Protein 5XBC (pdb70)

Radius of gyration: 20.13 Å; Cα contacts (8 Å, |Δi|>4): 497; chains: 2; bounding box: 50×69×41 Å

Solvent-accessible surface area: 13716 Å² total; per-residue (Å²): 96,77,69,48,31,7,4,1,35,8,91,60,95,87,1,63,11,108,21,8,109,65,43,81,72,0,84,69,113,4,70,103,0,44,78,44,6,7,30,102,2,16,18,0,32,105,101,57,31,130,34,24,93,51,21,110,82,111,30,60,0,14,0,0,20,18,108,118,157,30,48,1,19,17,41,31,22,36,29,145,34,204,48,24,28,0,1,0,0,12,6,136,12,102,67,96,22,84,30,36,88,1,81,74,48,162,127,34,78,114,84,186,135,177,82,182,160,112,117,74,90,32,69,3,7,36,8,91,63,98,101,1,57,8,42,12,2,108,64,43,80,36,0,84,47,1,3,70,26,1,45,93,43,38,8,116,15,2,14,18,0,33,104,102,56,29,131,40,24,90,50,21,118,74,120,33,60,0,14,0,0,21,19,109,121,169,29,47,1,21,17,40,32,23,35,29,147,34,195,49,24,27,0,1,0,0,3,8,89,12,103,109,95,104,86,96,35,108,1,81,77,48,159,121,36,80,106,88,181,136,178,82,144,120,204

Organism: Porcine epidemic diarrhea virus (NCBI:txid28295)

Secondary structure (DSSP, 8-state):
-TTEEEEEEE-SS-EEEE-BSSHHHHHHHHHHHHHTTSTTEEEEEGGGGGGEES--TTSEEEEEE-SSSEEEEEEETT---TTEEEEEEEE---EEEEEEEEEE---TT--SS----/-TTEEEEEEE-SS-EEEE-BSSHHHHHHHHHHHHHTTSTTEEEEEGGGGGGEES--TTSEEEEEE-SSSEEEEEEETT---TTEEEEEEEE---EEEEEEEEEE---TT--SS-----

B-factor: mean 17.35, std 6.91, range [9.14, 46.46]

Foldseek 3Di:
DVLKAKFFAFDAQAWEFEAADDQVVQVVVVVVCVVVRVLQWHFYFPVCVVRYPHFDQQGWFWWWADPPAIEIEIDGNVDDDHRTGGTITRTNHHGDIDMHRYHYDYDPDPDPDDDDD/DVQKAKFFAFDAQAWEFEAADDQVVQVVVVVVCVVVRVLQWHFYFPVCVVRYPHFDQQGWFWWWADPPAIEIEIDGNVDDDHRTGGTITRTDHHGDIDMHRYHYDYDPDPDPDDDDDD

InterPro domains:
  IPR001205 RNA-directed RNA polymerase, C-terminal domain [PF00680] (4582-4895)
  IPR002589 Macro domain [PF01661] (1318-1421)
  IPR002589 Macro domain [PS51154] (1286-1465)
  IPR002589 Macro domain [SM00506] (1298-1423)
  IPR008740 Peptidase C30, coronavirus [PF05409] (3026-3308)
  IPR008740 Peptidase C30, coronavirus [PS51442] (2998-3299)
  IPR009003 Peptidase S1, PA clan [SSF50494] (2998-3297)
  IPR009461 Non-structural protein NSP16, coronavirus-like [PF06460] (6482-6779)
  IPR009466 Non-structural protein 14, coronavirus [PF06471] (5628-6137)
  IPR009469 RNA-dependent RNA polymerase, N-terminal, coronavirus [PF06478] (4113-4461)
  IPR011050 Pectin lyase fold/virulence factor [SSF51126] (2178-2303)
  IPR013016 Peptidase C16, coronavirus [PF08715] (1631-1932)
  IPR013016 Peptidase C16, coronavirus [PS51124] (1057-1296)
  IPR013016 Peptidase C16, coronavirus [PS51124] (1691-1951)
  IPR014822 Non-structural protein NSP9, coronavirus [PF08710] (3858-3965)
  IPR014822 Non-structural protein NSP9, coronavirus [PS51951] (3858-3965)
  IPR014828 Non-structural protein NSP7, coronavirus [PF08716] (3580-3662)
  IPR014828 Non-structural protein NSP7, coronavirus [PS51949] (3580-3662)
  IPR014829 Non-structural protein NSP8, coronavirus [PF08717] (3663-3857)
  IPR014829 Non-structural protein NSP8, coronavirus [PS51950] (3663-3857)

Nearest PDB structures (foldseek):
  5xbc-assembly1_A  TM=1.009E+00  e=1.281E-24  Porcine epidemic diarrhea virus
  3zbd-assembly2_B  TM=8.811E-01  e=1.971E-07  Porcine transmissible gastroenteritis coronavirus strain Purdue
  6lp9-assembly1_B  TM=8.761E-01  e=2.815E-07  Feline infectious peritonitis virus
  6ivc-assembly4_F  TM=8.691E-01  e=4.267E-07  Transmissible gastroenteritis virus
  6ivd-assembly2_B  TM=8.775E-01  e=1.040E-06  Transmissible gastroenteritis virus

Sequence (235 aa):
ASNQVTLAFANDAEISAFGFCTASEAVSYYSEAAASGFMQCRFVSFDLADTVEGLLPEDYVMVVVGTTKLSAYVDTFGSRPRNICGWLLFSNCNYFLEELELTFGRRGGLEHHHHHHASNQVTLAFANDAEISAFGFCTASEAVSYYSEAAASGFMQCRFVSFDLADTVEGLLPEDYVMVVVGTTKLSAYVDTFGSRPRNICGWLLFSNCNYFLEELELTFGRRGGLEHHHHHHH

Structure (mmCIF, N/CA/C/O backbone):
data_5XBC
#
_entry.id   5XBC
#
_cell.length_a   34.709
_cell.length_b   75.053
_cell.length_c   37.363
_cell.angle_alpha   90.00
_cell.angle_beta   89.96
_cell.angle_gamma   90.00
#
_symmetry.space_group_name_H-M   'P 1 21 1'
#
loop_
_entity.id
_entity.type
_entity.pdbx_description
1 polymer 'nsp1 protein'
2 water water
#
loop_
_atom_site.group_PDB
_atom_site.id
_atom_site.type_symbol
_atom_site.label_atom_id
_atom_site.label_alt_id
_atom_site.label_comp_id
_atom_site.label_asym_id
_atom_site.label_entity_id
_atom_site.label_seq_id
_atom_site.pdbx_PDB_ins_code
_atom_site.Cartn_x
_atom_site.Cartn_y
_atom_site.Cartn_z
_atom_site.occupancy
_atom_site.B_iso_or_equiv
_atom_site.auth_seq_id
_atom_site.auth_comp_id
_atom_site.auth_asym_id
_atom_site.auth_atom_id
_atom_site.pdbx_PDB_model_num
ATOM 1 N N . ALA A 1 1 ? 5.487 -8.602 5.175 1.00 27.64 1 ALA A N 1
ATOM 2 C CA . ALA A 1 1 ? 5.346 -7.587 4.140 1.00 27.56 1 ALA A CA 1
ATOM 3 C C . ALA A 1 1 ? 3.888 -7.353 3.784 1.00 23.88 1 ALA A C 1
ATOM 4 O O . ALA A 1 1 ? 3.141 -6.766 4.558 1.00 22.34 1 ALA A O 1
ATOM 6 N N . SER A 1 2 ? 3.491 -7.828 2.607 1.00 25.12 2 SER A N 1
ATOM 7 C CA . SER A 1 2 ? 2.155 -7.568 2.078 1.00 26.87 2 SER A CA 1
ATOM 8 C C . SER A 1 2 ? 1.030 -8.154 2.933 1.00 26.41 2 SER A C 1
ATOM 9 O O . SER A 1 2 ? -0.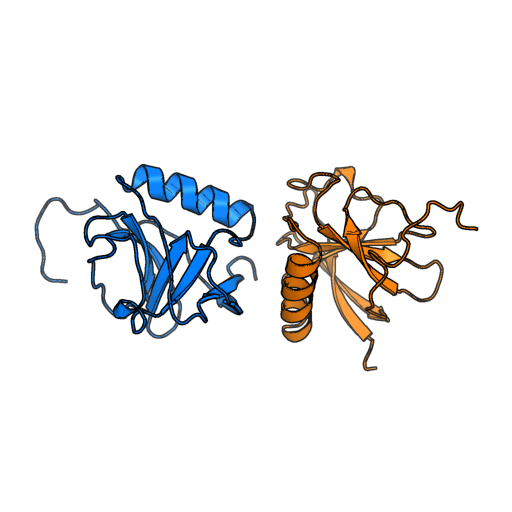076 -7.623 2.952 1.00 27.96 2 SER A O 1
ATOM 12 N N . ASN A 1 3 ? 1.304 -9.247 3.636 1.00 26.20 3 ASN A N 1
ATOM 13 C CA . ASN A 1 3 ? 0.283 -9.845 4.491 1.00 23.55 3 ASN A CA 1
ATOM 14 C C . ASN A 1 3 ? 0.370 -9.349 5.929 1.00 22.13 3 ASN A C 1
ATOM 15 O O . ASN A 1 3 ? -0.350 -9.822 6.808 1.00 20.21 3 ASN A O 1
ATOM 20 N N . GLN A 1 4 ? 1.247 -8.383 6.168 1.00 20.07 4 GLN A N 1
ATOM 21 C CA . GLN A 1 4 ? 1.401 -7.834 7.506 1.00 16.79 4 GLN A CA 1
ATOM 22 C C . GLN A 1 4 ? 0.502 -6.618 7.681 1.00 17.08 4 GLN A C 1
ATOM 23 O O . GLN A 1 4 ? 0.639 -5.621 6.969 1.00 19.46 4 GLN A O 1
ATOM 29 N N . VAL A 1 5 ? -0.407 -6.702 8.644 1.00 14.68 5 VAL A N 1
ATOM 30 C CA . VAL A 1 5 ? -1.389 -5.659 8.879 1.00 15.24 5 VAL A CA 1
ATOM 31 C C . VAL A 1 5 ? -1.270 -5.110 10.298 1.00 14.64 5 VAL A C 1
ATOM 32 O O . VAL A 1 5 ? -1.126 -5.874 11.268 1.00 16.58 5 VAL A O 1
ATOM 36 N N . THR A 1 6 ? -1.341 -3.792 10.429 1.00 12.49 6 THR A N 1
ATOM 37 C CA . THR A 1 6 ? -1.367 -3.181 11.742 1.00 12.88 6 THR A CA 1
ATOM 38 C C . THR A 1 6 ? -2.801 -3.203 12.236 1.00 12.13 6 THR A C 1
ATOM 39 O O . THR A 1 6 ? -3.689 -2.641 11.591 1.00 13.19 6 THR A O 1
ATOM 43 N N . LEU A 1 7 ? -3.012 -3.855 13.373 1.00 11.99 7 LEU A N 1
ATOM 44 C CA . LEU A 1 7 ? -4.354 -4.027 13.932 1.00 11.57 7 LEU A CA 1
ATOM 45 C C . LEU A 1 7 ? -4.511 -3.383 15.289 1.00 11.74 7 LEU A C 1
ATOM 46 O O . LEU A 1 7 ? -3.586 -3.371 16.112 1.00 12.27 7 LEU A O 1
ATOM 51 N N . ALA A 1 8 ? -5.704 -2.850 15.515 1.00 11.04 8 ALA A N 1
ATOM 52 C CA . ALA A 1 8 ? -6.084 -2.315 16.809 1.00 11.38 8 ALA A CA 1
ATOM 53 C C . ALA A 1 8 ? -6.575 -3.463 17.693 1.00 10.37 8 ALA A C 1
ATOM 54 O O . ALA A 1 8 ? -7.705 -3.962 17.528 1.00 11.71 8 ALA A O 1
ATOM 56 N N . PHE A 1 9 ? -5.714 -3.914 18.599 1.00 11.22 9 PHE A N 1
ATOM 57 C CA . PHE A 1 9 ? -6.075 -4.920 19.594 1.00 11.90 9 PHE A CA 1
ATOM 58 C C . PHE A 1 9 ? -6.993 -4.309 20.643 1.00 11.55 9 PHE A C 1
ATOM 59 O O . PHE A 1 9 ? -6.630 -3.321 21.297 1.00 12.92 9 PHE A O 1
ATOM 67 N N . ALA A 1 10 ? -8.172 -4.894 20.827 1.00 11.69 10 ALA A N 1
ATOM 68 C CA . ALA A 1 10 ? -9.124 -4.389 21.809 1.00 13.03 10 ALA A CA 1
ATOM 69 C C . ALA A 1 10 ? -8.530 -4.415 23.199 1.00 14.77 10 ALA A C 1
ATOM 70 O O . ALA A 1 10 ? -7.998 -5.431 23.642 1.00 17.44 10 ALA A O 1
ATOM 72 N N . ASN A 1 11 ? -8.616 -3.284 23.884 1.00 14.98 11 ASN A N 1
ATOM 73 C CA . ASN A 1 11 ? -8.091 -3.146 25.232 1.00 16.85 11 ASN A CA 1
ATOM 74 C C . ASN A 1 11 ? -9.021 -2.226 26.006 1.00 17.30 11 ASN A C 1
ATOM 75 O O . ASN A 1 11 ? -8.733 -1.047 26.217 1.00 19.61 11 ASN A O 1
ATOM 80 N N . ASP A 1 12 ? -10.158 -2.778 26.402 1.00 17.34 12 ASP A N 1
ATOM 81 C CA . ASP A 1 12 ? -11.254 -1.993 26.944 1.00 21.65 12 ASP A CA 1
ATOM 82 C C . ASP A 1 12 ? -12.117 -2.935 27.768 1.00 22.00 12 ASP A C 1
ATOM 83 O O . ASP A 1 12 ? -12.278 -4.104 27.410 1.00 21.34 12 ASP A O 1
ATOM 88 N N . ALA A 1 13 ? -12.664 -2.432 28.869 1.00 26.62 13 ALA A N 1
ATOM 89 C CA . ALA A 1 13 ? -13.491 -3.252 29.751 1.00 26.33 13 ALA A CA 1
ATOM 90 C C . ALA A 1 13 ? -14.696 -3.800 28.999 1.00 21.87 13 ALA A C 1
ATOM 91 O O . ALA A 1 13 ? -15.092 -4.955 29.178 1.00 23.91 13 ALA A O 1
ATOM 93 N N . GLU A 1 14 ? -15.267 -2.960 28.145 1.00 20.97 14 GLU A N 1
ATOM 94 C CA . GLU A 1 14 ? -16.413 -3.358 27.348 1.00 20.93 14 GLU A CA 1
ATOM 95 C C . GLU A 1 14 ? -16.145 -3.157 25.858 1.00 17.47 14 GLU A C 1
ATOM 96 O O . GLU A 1 14 ? -15.607 -2.133 25.452 1.00 21.12 14 GLU A O 1
ATOM 102 N N . ILE A 1 15 ? -16.495 -4.151 25.051 1.00 15.56 15 ILE A N 1
ATOM 103 C CA . ILE A 1 15 ? -16.294 -4.074 23.610 1.00 15.45 15 ILE A CA 1
ATOM 104 C C . ILE A 1 15 ? -17.631 -4.124 22.877 1.00 15.33 15 ILE A C 1
ATOM 105 O O . ILE A 1 15 ? -18.198 -5.197 22.658 1.00 17.06 15 ILE A O 1
ATOM 110 N N . SER A 1 16 ? -18.145 -2.966 22.497 1.00 13.73 16 SER A N 1
ATOM 111 C CA . SER A 1 16 ? -19.397 -2.913 21.758 1.00 13.92 16 SER A CA 1
ATOM 112 C C . SER A 1 16 ? -19.115 -3.112 20.274 1.00 13.03 16 SER A C 1
ATOM 113 O O . SER A 1 16 ? -18.240 -2.446 19.713 1.00 14.36 16 SER A O 1
ATOM 116 N N . ALA A 1 17 ? -19.854 -4.004 19.630 1.00 12.43 17 ALA A N 1
ATOM 117 C CA . ALA A 1 17 ? -19.588 -4.346 18.244 1.00 11.49 17 ALA A CA 1
ATOM 118 C C . ALA A 1 17 ? -20.878 -4.561 17.478 1.00 12.58 17 ALA A C 1
ATOM 119 O O . ALA A 1 17 ? -21.952 -4.712 18.075 1.00 13.67 17 ALA A O 1
ATOM 121 N N . PHE A 1 18 ? -20.772 -4.585 16.154 1.00 12.20 18 PHE A N 1
ATOM 122 C CA . PHE A 1 18 ? -21.847 -5.096 15.319 1.00 11.61 18 PHE A CA 1
ATOM 123 C C . PHE A 1 18 ? -21.278 -6.075 14.313 1.00 10.81 18 PHE A C 1
ATOM 124 O O . PHE A 1 18 ? -20.102 -6.007 13.960 1.00 11.36 18 PHE A O 1
ATOM 132 N N . GLY A 1 19 ? -22.120 -7.001 13.881 1.00 11.26 19 GLY A N 1
ATOM 133 C CA . GLY A 1 19 ? -21.771 -7.963 12.860 1.00 11.48 19 GLY A CA 1
ATOM 134 C C . GLY A 1 19 ? -22.791 -7.945 11.741 1.00 10.94 19 GLY A C 1
ATOM 135 O O . GLY A 1 19 ? -23.544 -6.973 11.593 1.00 12.86 19 GLY A O 1
ATOM 136 N N . PHE A 1 20 ? -22.849 -9.015 10.959 1.00 11.48 20 PHE A N 1
ATOM 137 C CA . PHE A 1 20 ? -23.559 -8.982 9.691 1.00 11.05 20 PHE A CA 1
ATOM 138 C C . PHE A 1 20 ? -24.552 -10.108 9.551 1.00 12.40 20 PHE A C 1
ATOM 139 O O . PHE A 1 20 ? -24.379 -11.197 10.083 1.00 13.05 20 PHE A O 1
ATOM 147 N N . CYS A 1 21 ? -25.627 -9.807 8.846 1.00 13.86 21 CYS A N 1
ATOM 148 C CA . CYS A 1 21 ? -26.707 -10.750 8.673 1.00 14.93 21 CYS A CA 1
ATOM 149 C C . CYS A 1 21 ? -26.308 -11.894 7.755 1.00 14.37 21 CYS A C 1
ATOM 150 O O . CYS A 1 21 ? -26.736 -13.030 7.959 1.00 14.70 21 CYS A O 1
ATOM 153 N N . THR A 1 22 ? -25.514 -11.597 6.735 1.00 13.09 22 THR A N 1
ATOM 154 C CA . THR A 1 22 ? -25.115 -12.589 5.752 1.00 13.45 22 THR A CA 1
ATOM 155 C C . THR A 1 22 ? -23.602 -12.597 5.605 1.00 13.04 22 THR A C 1
ATOM 156 O O . THR A 1 22 ? -22.928 -11.599 5.875 1.00 12.96 22 THR A O 1
ATOM 160 N N . ALA A 1 23 ? -23.065 -13.718 5.145 1.00 12.96 23 ALA A N 1
ATOM 161 C CA . ALA A 1 23 ? -21.635 -13.820 4.889 1.00 12.27 23 ALA A CA 1
ATOM 162 C C . ALA A 1 23 ? -21.209 -12.836 3.817 1.00 13.00 23 ALA A C 1
ATOM 163 O O . ALA A 1 23 ? -20.172 -12.200 3.939 1.00 11.90 23 ALA A O 1
ATOM 165 N N . SER A 1 24 ? -22.009 -12.699 2.766 1.00 12.15 24 SER A N 1
ATOM 166 C CA . SER A 1 24 ? -21.621 -11.822 1.666 1.00 13.07 24 SER A CA 1
ATOM 167 C C . SER A 1 24 ? -21.532 -10.358 2.096 1.00 11.18 24 SER A C 1
ATOM 168 O O . SER A 1 24 ? -20.647 -9.638 1.654 1.00 12.33 24 SER A O 1
ATOM 171 N N . GLU A 1 25 ? -22.450 -9.922 2.952 1.00 12.29 25 GLU A N 1
ATOM 172 C CA . GLU A 1 25 ? -22.399 -8.562 3.483 1.00 12.78 25 GLU A CA 1
ATOM 173 C C . GLU A 1 25 ? -21.138 -8.370 4.329 1.00 10.56 25 GLU A C 1
ATOM 174 O O . GLU A 1 25 ? -20.444 -7.364 4.200 1.00 11.79 25 GLU A O 1
ATOM 180 N N . ALA A 1 26 ? -20.814 -9.353 5.163 1.00 10.95 26 ALA A N 1
ATOM 181 C CA . ALA A 1 26 ? -19.577 -9.290 5.931 1.00 11.38 26 ALA A CA 1
ATOM 182 C C . ALA A 1 26 ? -18.358 -9.214 5.006 1.00 9.79 26 ALA A C 1
ATOM 183 O O . ALA A 1 26 ? -17.450 -8.413 5.229 1.00 11.07 26 ALA A O 1
ATOM 185 N N . VAL A 1 27 ? -18.336 -10.035 3.957 1.00 10.74 27 VAL A N 1
ATOM 186 C CA . VAL A 1 27 ? -17.200 -10.003 3.037 1.00 11.82 27 VAL A CA 1
ATOM 187 C C . VAL A 1 27 ? -17.020 -8.590 2.464 1.00 10.78 27 VAL A C 1
ATOM 188 O O . VAL A 1 27 ? -15.906 -8.064 2.408 1.00 11.43 27 VAL A O 1
ATOM 192 N N . SER A 1 28 ? -18.121 -7.954 2.076 1.00 10.81 28 SER A N 1
ATOM 193 C CA . SER A 1 28 ? -18.049 -6.586 1.554 1.00 12.06 28 SER A CA 1
ATOM 194 C C . SER A 1 28 ? -17.484 -5.596 2.565 1.00 10.33 28 SER A C 1
ATOM 195 O O . SER A 1 28 ? -16.600 -4.797 2.244 1.00 11.79 28 SER A O 1
ATOM 198 N N . TYR A 1 29 ? -18.017 -5.623 3.778 1.00 10.87 29 TYR A N 1
ATOM 199 C CA . TYR A 1 29 ? -17.602 -4.663 4.788 1.00 9.96 29 TYR A CA 1
ATOM 200 C C . TYR A 1 29 ? -16.166 -4.871 5.251 1.00 10.94 29 TYR A C 1
ATOM 201 O O . TYR A 1 29 ? -15.443 -3.903 5.442 1.00 10.94 29 TYR A O 1
ATOM 210 N N . TYR A 1 30 ? -15.739 -6.114 5.433 1.00 10.66 30 TYR A N 1
ATOM 211 C CA . TYR A 1 30 ? -14.352 -6.335 5.822 1.00 10.91 30 TYR A CA 1
ATOM 212 C C . TYR A 1 30 ? -13.391 -5.999 4.681 1.00 10.59 30 TYR A C 1
ATOM 213 O O . TYR A 1 30 ? -12.263 -5.581 4.930 1.00 11.31 30 TYR A O 1
ATOM 222 N N . SER A 1 31 ? -13.821 -6.190 3.439 1.00 11.65 31 SER A N 1
ATOM 223 C CA . SER A 1 31 ? -12.981 -5.826 2.299 1.00 13.78 31 SER A CA 1
ATOM 224 C C . SER A 1 31 ? -12.722 -4.317 2.276 1.00 12.42 31 SER A C 1
ATOM 225 O O . SER A 1 31 ? -11.592 -3.875 2.082 1.00 12.90 31 SER A O 1
ATOM 228 N N . GLU A 1 32 ? -13.767 -3.521 2.478 1.00 11.56 32 GLU A N 1
ATOM 229 C CA . GLU A 1 32 ? -13.594 -2.075 2.504 1.00 12.04 32 GLU A CA 1
ATOM 230 C C . GLU A 1 32 ? -12.761 -1.663 3.708 1.00 10.64 32 GLU A C 1
ATOM 231 O O . GLU A 1 32 ? -11.892 -0.800 3.599 1.00 12.45 32 GLU A O 1
ATOM 237 N N . ALA A 1 33 ? -12.997 -2.295 4.851 1.00 10.99 33 ALA A N 1
ATOM 238 C CA . ALA A 1 33 ? -12.266 -1.927 6.059 1.00 12.72 33 ALA A CA 1
ATOM 239 C C . ALA A 1 33 ? -10.781 -2.183 5.849 1.00 12.50 33 ALA A C 1
ATOM 240 O O . ALA A 1 33 ? -9.946 -1.360 6.250 1.00 12.60 33 ALA A O 1
ATOM 242 N N . ALA A 1 34 ? -10.452 -3.296 5.195 1.00 12.57 34 ALA A N 1
ATOM 243 C CA . ALA A 1 34 ? -9.055 -3.628 4.894 1.00 12.23 34 ALA A CA 1
ATOM 244 C C . ALA A 1 34 ? -8.423 -2.570 3.998 1.00 14.46 34 ALA A C 1
ATOM 245 O O . ALA A 1 34 ? -7.308 -2.105 4.261 1.00 14.46 34 ALA A O 1
ATOM 247 N N . ALA A 1 35 ? -9.128 -2.190 2.935 1.00 14.49 35 ALA A N 1
ATOM 248 C CA . ALA A 1 35 ? -8.605 -1.195 2.000 1.00 16.36 35 ALA A CA 1
ATOM 249 C C . ALA A 1 35 ? -8.315 0.120 2.704 1.00 15.93 35 ALA A C 1
ATOM 250 O O . ALA A 1 35 ? -7.424 0.871 2.298 1.00 17.99 35 ALA A O 1
ATOM 252 N N . SER A 1 36 ? -9.070 0.403 3.757 1.00 13.38 36 SER A N 1
ATOM 253 C CA . SER A 1 36 ? -8.924 1.638 4.511 1.00 14.18 36 SER A CA 1
ATOM 254 C C . SER A 1 36 ? -8.020 1.505 5.729 1.00 13.37 36 SER A C 1
ATOM 255 O O . SER A 1 36 ? -7.919 2.441 6.518 1.00 17.86 36 SER A O 1
ATOM 258 N N . GLY A 1 37 ? -7.367 0.357 5.888 1.00 12.68 37 GLY A N 1
ATOM 259 C CA . GLY A 1 37 ? -6.373 0.212 6.939 1.00 13.80 37 GLY A CA 1
ATOM 260 C C . GLY A 1 37 ? -6.868 -0.433 8.221 1.00 13.45 37 GLY A C 1
ATOM 261 O O . GLY A 1 37 ? -6.133 -0.484 9.201 1.00 13.12 37 GLY A O 1
ATOM 262 N N . PHE A 1 38 ? -8.113 -0.914 8.205 1.00 11.54 38 PHE A N 1
ATOM 263 C CA . PHE A 1 38 ? -8.728 -1.681 9.306 1.00 11.98 38 PHE A CA 1
ATOM 264 C C . PHE A 1 38 ? -9.010 -0.904 10.607 1.00 10.93 38 PHE A C 1
ATOM 265 O O . PHE A 1 38 ? -9.391 -1.509 11.609 1.00 12.29 38 PHE A O 1
ATOM 273 N N . MET A 1 39 ? -8.877 0.422 10.597 1.00 11.20 39 MET A N 1
ATOM 274 C CA . MET A 1 39 ? -9.204 1.214 11.785 1.00 12.28 39 MET A CA 1
ATOM 275 C C . MET A 1 39 ? -10.660 1.078 12.246 1.00 12.22 39 MET A C 1
ATOM 276 O O . MET A 1 39 ? -10.976 1.410 13.384 1.00 12.64 39 MET A O 1
ATOM 281 N N . GLN A 1 40 ? -11.536 0.610 11.364 1.00 11.05 40 GLN A N 1
ATOM 282 C CA . GLN A 1 40 ? -12.935 0.358 11.720 1.00 11.48 40 GLN A CA 1
ATOM 283 C C . GLN A 1 40 ? -13.110 -0.891 12.589 1.00 10.56 40 GLN A C 1
ATOM 284 O O . GLN A 1 40 ? -14.179 -1.120 13.164 1.00 11.67 40 GLN A O 1
ATOM 290 N N . CYS A 1 41 ? -12.054 -1.696 12.669 1.00 10.77 41 CYS A N 1
ATOM 291 C CA . CYS A 1 41 ? -12.128 -2.997 13.313 1.00 9.83 41 CYS A CA 1
ATOM 292 C C . CYS A 1 41 ? -11.177 -3.106 14.495 1.00 10.41 41 CYS A C 1
ATOM 293 O O . CYS A 1 41 ? -10.220 -2.325 14.631 1.00 10.76 41 CYS A O 1
ATOM 296 N N . ARG A 1 42 ? -11.439 -4.100 15.338 1.00 9.45 42 ARG A N 1
ATOM 297 C CA . ARG A 1 42 ? -10.618 -4.437 16.490 1.00 9.52 42 ARG A CA 1
ATOM 298 C C . ARG A 1 42 ? -10.310 -5.923 16.468 1.00 10.67 42 ARG A C 1
ATOM 299 O O . ARG A 1 42 ? -11.196 -6.732 16.199 1.00 10.38 42 ARG A O 1
ATOM 307 N N . PHE A 1 43 ? -9.069 -6.288 16.765 1.00 10.49 43 PHE A N 1
ATOM 308 C CA . PHE A 1 43 ? -8.776 -7.688 17.035 1.00 10.98 43 PHE A CA 1
ATOM 309 C C . PHE A 1 43 ? -9.161 -7.999 18.465 1.00 9.45 43 PHE A C 1
ATOM 310 O O . PHE A 1 43 ? -8.653 -7.387 19.409 1.00 10.83 43 PHE A O 1
ATOM 318 N N . VAL A 1 44 ? -10.084 -8.936 18.611 1.00 10.41 44 VAL A N 1
ATOM 319 C CA . VAL A 1 44 ? -10.614 -9.314 19.900 1.00 10.45 44 VAL A CA 1
ATOM 320 C C . VAL A 1 44 ? -10.230 -10.768 20.144 1.00 11.26 44 VAL A C 1
ATOM 321 O O . VAL A 1 44 ? -10.730 -11.664 19.455 1.00 11.22 44 VAL A O 1
ATOM 325 N N . SER A 1 45 ? -9.323 -11.014 21.088 1.00 11.93 45 SER A N 1
ATOM 326 C CA . SER A 1 45 ? -8.904 -12.392 21.340 1.00 12.63 45 SER A CA 1
ATOM 327 C C . SER A 1 45 ? -10.072 -13.189 21.931 1.00 11.84 45 SER A C 1
ATOM 328 O O . SER A 1 45 ? -10.989 -12.642 22.557 1.00 12.34 45 SER A O 1
ATOM 331 N N . PHE A 1 46 ? -10.049 -14.501 21.704 1.00 12.24 46 PHE A N 1
ATOM 332 C CA . PHE A 1 46 ? -11.244 -15.302 21.925 1.00 13.02 46 PHE A CA 1
ATOM 333 C C . PHE A 1 46 ? -11.613 -15.378 23.415 1.00 13.46 46 PHE A C 1
ATOM 334 O O . PHE A 1 46 ? -12.778 -15.573 23.756 1.00 14.43 46 PHE A O 1
ATOM 342 N N . ASP A 1 47 ? -10.631 -15.158 24.288 1.00 14.13 47 ASP A N 1
ATOM 343 C CA . ASP A 1 47 ? -10.853 -15.158 25.737 1.00 14.32 47 ASP A CA 1
ATOM 344 C C . ASP A 1 47 ? -11.561 -13.883 26.223 1.00 16.53 47 ASP A C 1
ATOM 345 O O . ASP A 1 47 ? -11.917 -13.775 27.398 1.00 18.47 47 ASP A O 1
ATOM 350 N N . LEU A 1 48 ? -11.786 -12.929 25.318 1.00 14.23 48 LEU A N 1
ATOM 351 C CA . LEU A 1 48 ? -12.494 -11.690 25.655 1.00 14.16 48 LEU A CA 1
ATOM 352 C C . LEU A 1 48 ? -13.957 -11.735 25.211 1.00 15.36 48 LEU A C 1
ATOM 353 O O . LEU A 1 48 ? -14.666 -10.733 25.287 1.00 15.23 48 LEU A O 1
ATOM 358 N N . ALA A 1 49 ? -14.419 -12.892 24.749 1.00 14.57 49 ALA A N 1
ATOM 359 C CA . ALA A 1 49 ? -15.767 -13.008 24.204 1.00 17.01 49 ALA A CA 1
ATOM 360 C C . ALA A 1 49 ? -16.834 -12.504 25.173 1.00 17.76 49 ALA A C 1
ATOM 361 O O . ALA A 1 49 ? -17.815 -11.887 24.758 1.00 16.82 49 ALA A O 1
ATOM 363 N N . ASP A 1 50 ? -16.625 -12.748 26.465 1.00 16.13 50 ASP A N 1
ATOM 364 C CA . ASP A 1 50 ? -17.608 -12.400 27.483 1.00 20.21 50 ASP A CA 1
ATOM 365 C C . ASP A 1 50 ? -17.704 -10.896 27.724 1.00 18.36 50 ASP A C 1
ATOM 366 O O . ASP A 1 50 ? -18.610 -10.436 28.426 1.00 20.38 50 ASP A O 1
ATOM 371 N N . THR A 1 51 ? -16.788 -10.133 27.134 1.00 16.66 51 THR A N 1
ATOM 372 C CA . THR A 1 51 ? -16.817 -8.679 27.250 1.00 17.68 51 THR A CA 1
ATOM 373 C C . THR A 1 51 ? -17.404 -8.011 26.007 1.00 14.39 51 THR A C 1
ATOM 374 O O . THR A 1 51 ? -17.547 -6.789 25.974 1.00 15.70 51 THR A O 1
ATOM 378 N N . VAL A 1 52 ? -17.735 -8.805 24.994 1.00 14.68 52 VAL A N 1
ATOM 379 C CA . VAL A 1 52 ? -18.324 -8.263 23.772 1.00 14.34 52 VAL A CA 1
ATOM 380 C C . VAL A 1 52 ? -19.828 -8.061 23.926 1.00 15.00 52 VAL A C 1
ATOM 381 O O . VAL A 1 52 ? -20.532 -8.952 24.391 1.00 15.78 52 VAL A O 1
ATOM 385 N N . GLU A 1 53 ? -20.308 -6.881 23.540 1.00 13.45 53 GLU A N 1
ATOM 386 C CA . GLU A 1 53 ? -21.728 -6.533 23.564 1.00 15.24 53 GLU A CA 1
ATOM 387 C C . GLU A 1 53 ? -22.226 -6.288 22.151 1.00 13.57 53 GLU A C 1
ATOM 388 O O . GLU A 1 53 ? -21.509 -5.705 21.330 1.00 15.38 53 GLU A O 1
ATOM 394 N N . GLY A 1 54 ? -23.458 -6.714 21.878 1.00 13.46 54 GLY A N 1
ATOM 395 C CA . GLY A 1 54 ? -24.110 -6.400 20.623 1.00 13.42 54 GLY A CA 1
ATOM 396 C C . GLY A 1 54 ? -24.142 -7.508 19.594 1.00 13.90 54 GLY A C 1
ATOM 397 O O . GLY A 1 54 ? -24.818 -7.359 18.571 1.00 14.56 54 GLY A O 1
ATOM 398 N N . LEU A 1 55 ? -23.418 -8.599 19.844 1.00 13.10 55 LEU A N 1
ATOM 399 C CA . LEU A 1 55 ? -23.354 -9.705 18.894 1.00 13.51 55 LEU A CA 1
ATOM 400 C C . LEU A 1 55 ? -24.114 -10.925 19.369 1.00 15.51 55 LEU A C 1
ATOM 401 O O . LEU A 1 55 ? -24.056 -11.281 20.545 1.00 22.71 55 LEU A O 1
ATOM 406 N N . LEU A 1 56 ? -24.785 -11.581 18.435 1.00 12.52 56 LEU A N 1
ATOM 407 C CA . LEU A 1 56 ? -25.397 -12.874 18.698 1.00 13.52 56 LEU A CA 1
ATOM 408 C C . LEU A 1 56 ? -2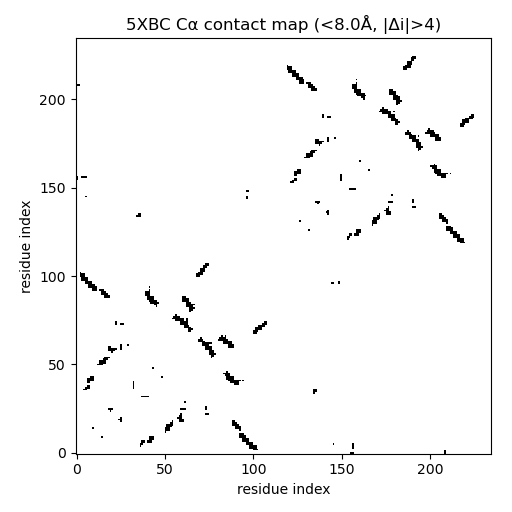4.619 -13.946 17.952 1.00 14.66 56 LEU A C 1
ATOM 409 O O . LEU A 1 56 ? -23.895 -13.636 17.004 1.00 13.25 56 LEU A O 1
ATOM 414 N N . PRO A 1 57 ? -24.753 -15.214 18.376 1.00 13.62 57 PRO A N 1
ATOM 415 C CA . PRO A 1 57 ? -23.924 -16.267 17.772 1.00 13.36 57 PRO A CA 1
ATOM 416 C C . PRO A 1 57 ? -24.073 -16.405 16.259 1.00 13.70 57 PRO A C 1
ATOM 417 O O . PRO A 1 57 ? -23.107 -16.811 15.610 1.00 14.32 57 PRO A O 1
ATOM 421 N N . GLU A 1 58 ? -25.238 -16.074 15.705 1.00 12.99 58 GLU A N 1
ATOM 422 C CA . GLU A 1 58 ? -25.476 -16.257 14.281 1.00 15.29 58 GLU A CA 1
ATOM 423 C C . GLU A 1 58 ? -24.948 -15.108 13.422 1.00 12.74 58 GLU A C 1
ATOM 424 O O . GLU A 1 58 ? -24.977 -15.184 12.192 1.00 14.53 58 GLU A O 1
ATOM 430 N N . ASP A 1 59 ? -24.482 -14.040 14.061 1.00 11.88 59 ASP A N 1
ATOM 431 C CA . ASP A 1 59 ? -23.921 -12.903 13.332 1.00 11.73 59 ASP A CA 1
ATOM 432 C C . ASP A 1 59 ? -22.649 -13.292 12.605 1.00 10.14 59 ASP A C 1
ATOM 433 O O . ASP A 1 59 ? -21.799 -13.977 13.170 1.00 12.05 59 ASP A O 1
ATOM 438 N N . TYR A 1 60 ? -22.499 -12.841 11.370 1.00 11.06 60 TYR A N 1
ATOM 439 C CA . TYR A 1 60 ? -21.251 -13.062 10.649 1.00 10.93 60 TYR A CA 1
ATOM 440 C C . TYR A 1 60 ? -20.205 -12.025 11.017 1.00 10.68 60 TYR A C 1
ATOM 441 O O . TYR A 1 60 ? -20.487 -10.824 11.120 1.00 10.95 60 TYR A O 1
ATOM 450 N N . VAL A 1 61 ? -18.994 -12.523 11.244 1.00 10.38 61 VAL A N 1
ATOM 451 C CA . VAL A 1 61 ? -17.837 -11.724 11.619 1.00 10.74 61 VAL A CA 1
ATOM 452 C C . VAL A 1 61 ? -16.626 -12.304 10.893 1.00 9.42 61 VAL A C 1
ATOM 453 O O . VAL A 1 61 ? -16.770 -13.241 10.112 1.00 11.42 61 VAL A O 1
ATOM 457 N N . MET A 1 62 ? -15.444 -11.758 11.154 1.00 9.71 62 MET A N 1
ATOM 458 C CA . MET A 1 62 ? -14.196 -12.307 10.626 1.00 10.01 62 MET A CA 1
ATOM 459 C C . MET A 1 62 ? -13.517 -13.078 11.744 1.00 9.52 62 MET A C 1
ATOM 460 O O . MET A 1 62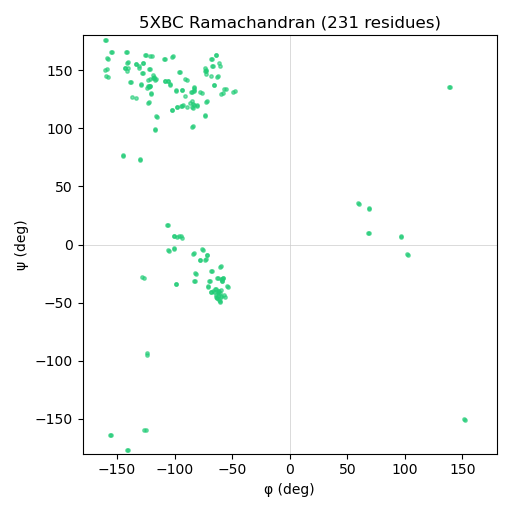 ? -13.138 -12.480 12.756 1.00 11.15 62 MET A O 1
ATOM 465 N N . VAL A 1 63 ? -13.373 -14.394 11.593 1.00 9.66 63 VAL A N 1
ATOM 466 C CA . VAL A 1 63 ? -12.709 -15.183 12.628 1.00 9.79 63 VAL A CA 1
ATOM 467 C C . VAL A 1 63 ? -11.236 -15.351 12.247 1.00 10.29 63 VAL A C 1
ATOM 468 O O . VAL A 1 63 ? -10.878 -15.351 11.068 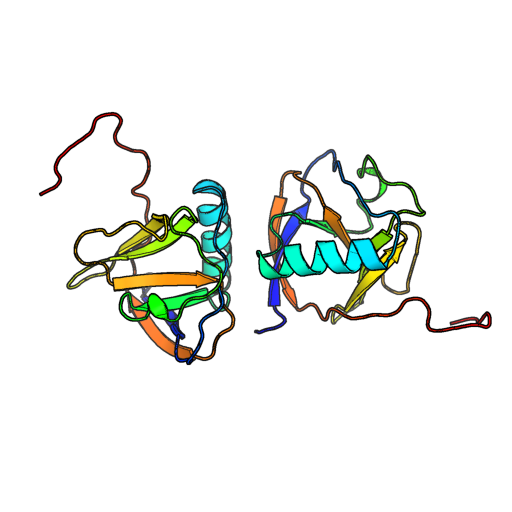1.00 11.95 63 VAL A O 1
ATOM 472 N N . VAL A 1 64 ? -10.384 -15.424 13.263 1.00 10.68 64 VAL A N 1
ATOM 473 C CA . VAL A 1 64 ? -8.939 -15.541 13.092 1.00 10.16 64 VAL A CA 1
ATOM 474 C C . VAL A 1 64 ? -8.509 -16.833 13.766 1.00 10.34 64 VAL A C 1
ATOM 475 O O . VAL A 1 64 ? -8.886 -17.084 14.914 1.00 11.37 64 VAL A O 1
ATOM 479 N N . VAL A 1 65 ? -7.742 -17.659 13.053 1.00 10.48 65 VAL A N 1
ATOM 480 C CA . VAL A 1 65 ? -7.335 -18.977 13.560 1.00 10.36 65 VAL A CA 1
ATOM 481 C C . VAL A 1 65 ? -5.847 -19.225 13.337 1.00 10.52 65 VAL A C 1
ATOM 482 O O . VAL A 1 65 ? -5.238 -18.659 12.435 1.00 11.62 65 VAL A O 1
ATOM 486 N N . GLY A 1 66 ? -5.273 -20.090 14.170 1.00 10.71 66 GLY A N 1
ATOM 487 C CA . GLY A 1 66 ? -3.941 -20.621 13.938 1.00 12.10 66 GLY A CA 1
ATOM 488 C C . GLY A 1 66 ? -3.109 -20.691 15.197 1.00 13.05 66 GLY A C 1
ATOM 489 O O . GLY A 1 66 ? -3.076 -19.762 15.990 1.00 13.26 66 GLY A O 1
ATOM 490 N N . THR A 1 67 ? -2.412 -21.814 15.384 1.00 14.87 67 THR A N 1
ATOM 491 C CA . THR A 1 67 ? -1.482 -21.918 16.506 1.00 17.02 67 THR A CA 1
ATOM 492 C C . THR A 1 67 ? -0.143 -21.270 16.190 1.00 16.78 67 THR A C 1
ATOM 493 O O . THR A 1 67 ? 0.578 -20.877 17.100 1.00 18.99 67 THR A O 1
ATOM 497 N N . THR A 1 68 ? 0.195 -21.179 14.906 1.00 15.80 68 THR A N 1
ATOM 498 C CA . THR A 1 68 ? 1.394 -20.458 14.486 1.00 18.95 68 THR A CA 1
ATOM 499 C C . THR A 1 68 ? 1.007 -19.381 13.475 1.00 17.07 68 THR A C 1
ATOM 500 O O . THR A 1 68 ? 0.605 -18.288 13.865 1.00 17.52 68 THR A O 1
ATOM 504 N N . LYS A 1 69 ? 1.108 -19.689 12.187 1.00 16.19 69 LYS A N 1
ATOM 505 C CA . LYS A 1 69 ? 0.659 -18.757 11.149 1.00 15.50 69 LYS A CA 1
ATOM 506 C C . LYS A 1 69 ? -0.862 -18.597 11.166 1.00 14.69 69 LYS A C 1
ATOM 507 O O . LYS A 1 69 ? -1.599 -19.552 11.419 1.00 14.79 69 LYS A O 1
ATOM 513 N N . LEU A 1 70 ? -1.326 -17.389 10.866 1.00 13.45 70 LEU A N 1
ATOM 514 C CA . LEU A 1 70 ? -2.724 -17.016 11.054 1.00 11.44 70 LEU A CA 1
ATOM 515 C C . LEU A 1 70 ? -3.498 -16.939 9.759 1.00 11.74 70 LEU A C 1
ATOM 516 O O . LEU A 1 70 ? -3.007 -16.432 8.740 1.00 12.17 70 LEU A O 1
ATOM 521 N N . SER A 1 71 ? -4.738 -17.411 9.836 1.00 11.13 71 SER A N 1
ATOM 522 C CA . SER A 1 71 ? -5.712 -17.323 8.756 1.00 10.70 71 SER A CA 1
ATOM 523 C C . SER A 1 71 ? -6.928 -16.582 9.270 1.00 10.45 71 SER A C 1
ATOM 524 O O . SER A 1 71 ? -7.246 -16.673 10.455 1.00 11.87 71 SER A O 1
ATOM 527 N N . ALA A 1 72 ? -7.621 -15.893 8.372 1.00 9.79 72 ALA A N 1
ATOM 528 C CA . ALA A 1 72 ? -8.840 -15.179 8.717 1.00 10.40 72 ALA A CA 1
ATOM 529 C C . ALA A 1 72 ? -9.873 -15.397 7.628 1.00 10.14 72 ALA A C 1
ATOM 530 O O . ALA A 1 72 ? -9.547 -15.385 6.439 1.00 11.51 72 ALA A O 1
ATOM 532 N N . TYR A 1 73 ? -11.126 -15.592 8.035 1.00 10.18 73 TYR A N 1
ATOM 533 C CA . TYR A 1 73 ? -12.215 -15.779 7.085 1.00 10.09 73 TYR A CA 1
ATOM 534 C C . TYR A 1 73 ? -13.538 -15.450 7.753 1.00 9.96 73 TYR A C 1
ATOM 535 O O . TYR A 1 73 ? -13.648 -15.463 8.976 1.00 9.92 73 TYR A O 1
ATOM 544 N N . VAL A 1 74 ? -14.549 -15.181 6.940 1.00 9.69 74 VAL A N 1
ATOM 545 C CA . VAL A 1 74 ? -15.877 -14.854 7.458 1.00 10.70 74 VAL A CA 1
ATOM 546 C C . VAL A 1 74 ? -16.606 -16.119 7.916 1.00 11.42 74 VAL A C 1
ATOM 547 O O . VAL A 1 74 ? -16.633 -17.129 7.214 1.00 11.85 74 VAL A O 1
ATOM 551 N N . ASP A 1 75 ? -17.158 -16.058 9.120 1.00 10.44 75 ASP A N 1
ATOM 552 C CA . ASP A 1 75 ? -17.970 -17.138 9.662 1.00 10.60 75 ASP A CA 1
ATOM 553 C C . ASP A 1 75 ? -18.820 -16.556 10.782 1.00 10.47 75 ASP A C 1
ATOM 554 O O . ASP A 1 75 ? -18.692 -15.376 11.119 1.00 11.34 75 ASP A O 1
ATOM 559 N N . THR A 1 76 ? -19.696 -17.365 11.360 1.00 10.81 76 THR A N 1
ATOM 560 C CA . THR A 1 76 ? -20.519 -16.878 12.465 1.00 11.36 76 THR A CA 1
ATOM 561 C C . THR A 1 76 ? -19.708 -16.715 13.759 1.00 12.14 76 THR A C 1
ATOM 562 O O . THR A 1 76 ? -18.754 -17.453 14.016 1.00 12.06 76 THR A O 1
ATOM 566 N N . PHE A 1 77 ? -20.118 -15.753 14.575 1.00 11.51 77 PHE A N 1
ATOM 567 C CA . PHE A 1 77 ? -19.490 -15.459 15.858 1.00 11.47 77 PHE A CA 1
ATOM 568 C C . PHE A 1 77 ? -19.505 -16.676 16.795 1.00 11.59 77 PHE A C 1
ATOM 569 O O . PHE A 1 77 ? -18.598 -16.862 17.595 1.00 12.63 77 PHE A O 1
ATOM 577 N N . GLY A 1 78 ? -20.532 -17.517 16.679 1.00 12.41 78 GLY A N 1
ATOM 578 C CA . GLY A 1 78 ? -20.658 -18.692 17.522 1.00 15.47 78 GLY A CA 1
ATOM 579 C C . GLY A 1 78 ? -19.776 -19.852 17.106 1.00 13.67 78 GLY A C 1
ATOM 580 O O . GLY A 1 78 ? -19.619 -20.811 17.868 1.00 14.49 78 GLY A O 1
ATOM 581 N N . SER A 1 79 ? -19.212 -19.789 15.903 1.00 13.04 79 SER A N 1
ATOM 582 C CA . SER A 1 79 ? -18.352 -20.866 15.412 1.00 13.27 79 SER A CA 1
ATOM 583 C C . SER A 1 79 ? -17.108 -21.022 16.283 1.00 14.34 79 SER A C 1
ATOM 584 O O . SER A 1 79 ? -16.545 -20.037 16.769 1.00 13.66 79 SER A O 1
ATOM 587 N N . ARG A 1 80 ? -16.662 -22.262 16.465 1.00 12.31 80 ARG A N 1
ATOM 588 C CA . ARG A 1 80 ? -15.491 -22.547 17.276 1.00 14.01 80 ARG A CA 1
ATOM 589 C C . ARG A 1 80 ? -14.521 -23.443 16.511 1.00 14.12 80 ARG A C 1
ATOM 590 O O . ARG A 1 80 ? -14.370 -24.636 16.821 1.00 16.57 80 ARG A O 1
ATOM 598 N N . PRO A 1 81 ? -13.843 -22.871 15.501 1.00 14.41 81 PRO A N 1
ATOM 599 C CA . PRO A 1 81 ? -12.871 -23.644 14.730 1.00 15.25 81 PRO A CA 1
ATOM 600 C C . PRO A 1 81 ? -11.656 -24.020 15.562 1.00 14.26 81 PRO A C 1
ATOM 601 O O . PRO A 1 81 ? -11.373 -23.420 16.605 1.00 14.91 81 PRO A O 1
ATOM 605 N N . ARG A 1 82 ? -10.953 -25.051 15.097 1.00 16.44 82 ARG A N 1
ATOM 606 C CA . ARG A 1 82 ? -9.648 -25.426 15.629 1.00 17.67 82 ARG A CA 1
ATOM 607 C C . ARG A 1 82 ? -8.729 -24.219 15.761 1.00 14.76 82 ARG A C 1
ATOM 608 O O . ARG A 1 82 ? -8.586 -23.434 14.824 1.00 17.17 82 ARG A O 1
ATOM 616 N N . ASN A 1 83 ? -8.094 -24.087 16.922 1.00 13.36 83 ASN A N 1
ATOM 617 C CA . ASN A 1 83 ? -7.068 -23.073 17.149 1.00 13.69 83 ASN A CA 1
ATOM 618 C C . ASN A 1 83 ? -7.566 -21.648 16.948 1.00 13.05 83 ASN A C 1
ATOM 619 O O . ASN A 1 83 ? -6.831 -20.774 16.476 1.00 12.42 83 ASN A O 1
ATOM 624 N N . ILE A 1 84 ? -8.817 -21.413 17.322 1.00 12.41 84 ILE A N 1
ATOM 625 C CA . ILE A 1 84 ? -9.356 -20.068 17.224 1.00 12.24 84 ILE A CA 1
ATOM 626 C C . ILE A 1 84 ? -8.487 -19.096 18.024 1.00 12.01 84 ILE A C 1
ATOM 627 O O . ILE A 1 84 ? -8.043 -19.393 19.137 1.00 12.21 84 ILE A O 1
ATOM 632 N N . CYS A 1 85 ? -8.181 -17.958 17.412 1.00 10.37 85 CYS A N 1
ATOM 633 C CA . CYS A 1 85 ? -7.470 -16.879 18.092 1.00 11.20 85 CYS A CA 1
ATOM 634 C C . CYS A 1 85 ? -8.399 -15.791 18.586 1.00 11.00 85 CYS A C 1
ATOM 635 O O . CYS A 1 85 ? -8.154 -15.165 19.619 1.00 11.97 85 CYS A O 1
ATOM 638 N N . GLY A 1 86 ? -9.459 -15.549 17.827 1.00 11.39 86 GLY A N 1
ATOM 639 C CA . GLY A 1 86 ? -10.370 -14.464 18.135 1.00 12.07 86 GLY A CA 1
ATOM 640 C C . GLY A 1 86 ? -11.011 -13.983 16.864 1.00 9.71 86 GLY A C 1
ATOM 641 O O . GLY A 1 86 ? -11.193 -14.764 15.916 1.00 11.31 86 GLY A O 1
ATOM 642 N N . TRP A 1 87 ? -11.364 -12.699 16.850 1.00 9.83 87 TRP A N 1
ATOM 643 C CA . TRP A 1 87 ? -12.118 -12.124 15.741 1.00 10.27 87 TRP A CA 1
ATOM 644 C C . TRP A 1 87 ? -11.623 -10.740 15.398 1.00 9.64 87 TRP A C 1
ATOM 645 O O . TRP A 1 87 ? -11.065 -10.046 16.246 1.00 11.22 87 TRP A O 1
ATOM 656 N N . LEU A 1 88 ? -11.875 -10.328 14.161 1.00 9.20 88 LEU A N 1
ATOM 657 C CA . LEU A 1 88 ? -11.850 -8.899 13.829 1.00 9.62 88 LEU A CA 1
ATOM 658 C C . LEU A 1 88 ? -13.291 -8.435 13.858 1.00 9.32 88 LEU A C 1
ATOM 659 O O . LEU A 1 88 ? -14.112 -8.953 13.094 1.00 10.90 88 LEU A O 1
ATOM 664 N N . LEU A 1 89 ? -13.595 -7.499 14.758 1.00 9.72 89 LEU A N 1
ATOM 665 C CA . LEU A 1 89 ? -14.953 -7.005 14.975 1.00 9.77 89 LEU A CA 1
ATOM 666 C C . LEU A 1 89 ? -15.038 -5.523 14.668 1.00 10.00 89 LEU A C 1
ATOM 667 O O . LEU A 1 89 ? -14.109 -4.758 14.961 1.00 10.38 89 LEU A O 1
ATOM 672 N N . PHE A 1 90 ? -16.157 -5.099 14.098 1.00 10.03 90 PHE A N 1
ATOM 673 C CA . PHE A 1 90 ? -16.414 -3.672 13.941 1.00 10.42 90 PHE A CA 1
ATOM 674 C C . PHE A 1 90 ? -16.762 -3.069 15.302 1.00 10.42 90 PHE A C 1
ATOM 675 O O . PHE A 1 90 ? -17.814 -3.378 15.881 1.00 11.52 90 PHE A O 1
ATOM 683 N N . SER A 1 91 ? -15.869 -2.231 15.812 1.00 10.93 91 SER A N 1
ATOM 684 C CA . SER A 1 91 ? -15.970 -1.693 17.162 1.00 11.09 91 SER A CA 1
ATOM 685 C C . SER A 1 91 ? -15.113 -0.444 17.261 1.00 11.55 91 SER A C 1
ATOM 686 O O . SER A 1 91 ? -14.096 -0.331 16.559 1.00 11.28 91 SER A O 1
ATOM 689 N N . ASN A 1 92 ? -15.522 0.489 18.125 1.00 12.29 92 ASN A N 1
ATOM 690 C CA . ASN A 1 92 ? -14.741 1.697 18.408 1.00 13.38 92 ASN A CA 1
ATOM 691 C C . ASN A 1 92 ? -14.041 1.678 19.766 1.00 15.43 92 ASN A C 1
ATOM 692 O O . ASN A 1 92 ? -13.629 2.732 20.261 1.00 16.32 92 ASN A O 1
ATOM 697 N N . CYS A 1 93 ? -13.909 0.509 20.380 1.00 13.33 93 CYS A N 1
ATOM 698 C CA . CYS A 1 93 ? -13.337 0.440 21.721 1.00 13.85 93 CYS A CA 1
ATOM 699 C C . CYS A 1 93 ? -11.878 0.891 21.760 1.00 13.58 93 CYS A C 1
ATOM 700 O O . CYS A 1 93 ? -11.213 0.995 20.727 1.00 14.09 93 CYS A O 1
ATOM 703 N N . ASN A 1 94 ? -11.392 1.185 22.962 1.00 14.29 94 ASN A N 1
ATOM 704 C CA . ASN A 1 94 ? -9.983 1.511 23.154 1.00 15.16 94 ASN A CA 1
ATOM 705 C C . ASN A 1 94 ? -9.092 0.356 22.726 1.00 14.54 94 ASN A C 1
ATOM 706 O O . ASN A 1 94 ? -9.506 -0.815 22.749 1.00 14.00 94 ASN A O 1
ATOM 711 N N . TYR A 1 95 ? -7.866 0.683 22.345 1.00 13.64 95 TYR A N 1
ATOM 712 C CA . TYR A 1 95 ? -6.976 -0.299 21.750 1.00 12.79 95 TYR A CA 1
ATOM 713 C C . TYR A 1 95 ? -5.509 0.016 21.943 1.00 13.82 95 TYR A C 1
ATOM 714 O O . TYR A 1 95 ? -5.146 1.137 22.308 1.00 13.85 95 TYR A O 1
ATOM 723 N N . PHE A 1 96 ? -4.671 -0.986 21.691 1.00 12.74 96 PHE A N 1
ATOM 724 C CA . PHE A 1 96 ? -3.263 -0.744 21.399 1.00 13.25 96 PHE A CA 1
ATOM 725 C C . PHE A 1 96 ? -2.961 -1.415 20.058 1.00 14.07 96 PHE A C 1
ATOM 726 O O . PHE A 1 96 ? -3.733 -2.249 19.602 1.00 13.58 96 PHE A O 1
ATOM 734 N N . LEU A 1 97 ? -1.858 -1.045 19.418 1.00 13.09 97 LEU A N 1
ATOM 735 C CA . LEU A 1 97 ? -1.558 -1.532 18.071 1.00 11.71 97 LEU A CA 1
ATOM 736 C C . LEU A 1 97 ? -0.483 -2.607 18.025 1.00 12.15 97 LEU A C 1
ATOM 737 O O . LEU A 1 97 ? 0.550 -2.497 18.689 1.00 14.56 97 LEU A O 1
ATOM 742 N N . GLU A 1 98 ? -0.723 -3.625 17.206 1.00 12.24 98 GLU A N 1
ATOM 743 C CA . GLU A 1 98 ? 0.240 -4.687 16.947 1.00 13.29 98 GLU A CA 1
ATOM 744 C C . GLU A 1 98 ? 0.119 -5.079 15.496 1.00 13.82 98 GLU A C 1
ATOM 745 O O . GLU A 1 98 ? -0.959 -4.985 14.910 1.00 15.81 98 GLU A O 1
ATOM 751 N N . GLU A 1 99 ? 1.208 -5.558 14.922 1.00 14.56 99 GLU A N 1
ATOM 752 C CA . GLU A 1 99 ? 1.179 -6.056 13.560 1.00 15.91 99 GLU A CA 1
ATOM 753 C C . GLU A 1 99 ? 1.060 -7.579 13.538 1.00 16.57 99 GLU A C 1
ATOM 754 O O . GLU A 1 99 ? 1.760 -8.286 14.268 1.00 15.95 99 GLU A O 1
ATOM 760 N N . LEU A 1 100 ? 0.150 -8.081 12.711 1.00 17.39 100 LEU A N 1
ATOM 761 C CA . LEU A 1 100 ? -0.001 -9.520 12.516 1.00 15.43 100 LEU A CA 1
ATOM 762 C C . LEU A 1 100 ? 0.157 -9.847 11.046 1.00 16.52 100 LEU A C 1
ATOM 763 O O . LEU A 1 100 ? -0.309 -9.096 10.181 1.00 17.84 100 LEU A O 1
ATOM 768 N N . GLU A 1 101 ? 0.816 -10.961 10.755 1.00 15.21 101 GLU A N 1
ATOM 769 C CA . GLU A 1 101 ? 0.766 -11.505 9.409 1.00 15.47 101 GLU A CA 1
ATOM 770 C C . GLU A 1 101 ? -0.487 -12.357 9.340 1.00 14.40 101 GLU A C 1
ATOM 771 O O . GLU A 1 101 ? -0.660 -13.269 10.143 1.00 16.82 101 GLU A O 1
ATOM 777 N N . LEU A 1 102 ? -1.354 -12.049 8.388 1.00 14.00 102 LEU A N 1
ATOM 778 C CA . LEU A 1 102 ? -2.669 -12.667 8.298 1.00 16.07 102 LEU A CA 1
ATOM 779 C C . LEU A 1 102 ? -2.991 -13.028 6.860 1.00 15.04 102 LEU A C 1
ATOM 780 O O . LEU A 1 102 ? -2.925 -12.162 5.978 1.00 16.58 102 LEU A O 1
ATOM 785 N N . THR A 1 103 ? -3.356 -14.281 6.614 1.00 12.16 103 THR A N 1
ATOM 786 C CA . THR A 1 103 ? -3.892 -14.667 5.313 1.00 12.32 103 THR A CA 1
ATOM 787 C C . THR A 1 103 ? -5.406 -14.600 5.365 1.00 10.73 103 THR A C 1
ATOM 788 O O . THR A 1 103 ? -6.020 -15.317 6.148 1.00 11.69 103 THR A O 1
ATOM 792 N N . PHE A 1 104 ? -5.999 -13.758 4.527 1.00 11.49 104 PHE A N 1
ATOM 793 C CA . PHE A 1 104 ? -7.451 -13.673 4.419 1.00 9.81 104 PHE A CA 1
ATOM 794 C C . PHE A 1 104 ? -7.944 -14.579 3.306 1.00 10.93 104 PHE A C 1
ATOM 795 O O . PHE A 1 104 ? -7.419 -14.554 2.191 1.00 13.84 104 PHE A O 1
ATOM 803 N N . GLY A 1 105 ? -8.970 -15.363 3.592 1.00 10.65 105 GLY A N 1
ATOM 804 C CA . GLY A 1 105 ? -9.515 -16.229 2.568 1.00 11.36 105 GLY A CA 1
ATOM 805 C C . GLY A 1 105 ? -10.959 -16.573 2.829 1.00 11.50 105 GLY A C 1
ATOM 806 O O . GLY A 1 105 ? -11.626 -15.922 3.635 1.00 12.04 105 GLY A O 1
ATOM 807 N N . ARG A 1 106 ? -11.434 -17.611 2.150 1.00 12.13 106 ARG A N 1
ATOM 808 C CA . ARG A 1 106 ? -12.821 -18.049 2.234 1.00 11.17 106 ARG A CA 1
ATOM 809 C C . ARG A 1 106 ? -12.869 -19.500 2.678 1.00 11.84 106 ARG A C 1
ATOM 810 O O . ARG A 1 106 ? -12.116 -20.323 2.167 1.00 12.47 106 ARG A O 1
ATOM 818 N N . ARG A 1 107 ? -13.761 -19.806 3.612 1.00 13.08 107 ARG A N 1
ATOM 819 C CA . ARG A 1 107 ? -13.947 -21.178 4.081 1.00 14.92 107 ARG A CA 1
ATOM 820 C C . ARG A 1 107 ? -15.396 -21.636 4.043 1.00 15.99 107 ARG A C 1
ATOM 821 O O . ARG A 1 107 ? -15.650 -22.827 3.924 1.00 17.17 107 ARG A O 1
ATOM 829 N N . GLY A 1 108 ? -16.352 -20.717 4.158 1.00 15.39 108 GLY A N 1
ATOM 830 C CA . GLY A 1 108 ? -17.741 -21.123 4.323 1.00 17.98 108 GLY A CA 1
ATOM 831 C C . GLY A 1 108 ? -18.426 -21.680 3.088 1.00 17.07 108 GLY A C 1
ATOM 832 O O . GLY A 1 108 ? -18.070 -21.340 1.965 1.00 18.73 108 GLY A O 1
ATOM 833 N N . GLY A 1 109 ? -19.415 -22.548 3.296 1.00 17.23 109 GLY A N 1
ATOM 834 C CA . GLY A 1 109 ? -20.298 -22.964 2.223 1.00 17.43 109 GLY A CA 1
ATOM 835 C C . GLY A 1 109 ? -19.701 -23.831 1.134 1.00 16.53 109 GLY A C 1
ATOM 836 O O . GLY A 1 109 ? -20.137 -23.788 -0.017 1.00 19.34 109 GLY A O 1
ATOM 837 N N . LEU A 1 110 ? -18.712 -24.641 1.492 1.00 15.66 110 LEU A N 1
ATOM 838 C CA . LEU A 1 110 ? -18.081 -25.542 0.531 1.00 17.53 110 LEU A CA 1
ATOM 839 C C . LEU A 1 110 ? -18.483 -27.004 0.710 1.00 17.16 110 LEU A C 1
ATOM 840 O O . LEU A 1 110 ? -18.073 -27.868 -0.071 1.00 17.61 110 LEU A O 1
ATO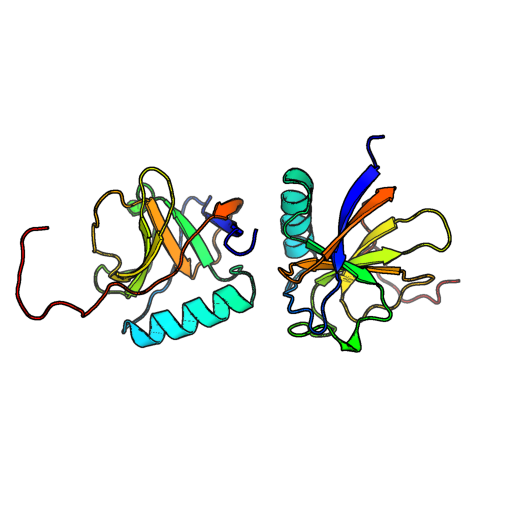M 845 N N . GLU A 1 111 ? -19.257 -27.301 1.745 1.00 14.46 111 GLU A N 1
ATOM 846 C CA . GLU A 1 111 ? -19.628 -28.687 2.030 1.00 14.99 111 GLU A CA 1
ATOM 847 C C . GLU A 1 111 ? -21.140 -28.868 2.067 1.00 13.77 111 GLU A C 1
ATOM 848 O O . GLU A 1 111 ? -21.820 -28.201 2.845 1.00 16.43 111 GLU A O 1
ATOM 854 N N . HIS A 1 112 ? -21.660 -29.751 1.217 1.00 13.16 112 HIS A N 1
ATOM 855 C CA . HIS A 1 112 ? -23.090 -30.094 1.240 1.00 13.36 112 HIS A CA 1
ATOM 856 C C . HIS A 1 112 ? -23.420 -31.131 2.297 1.00 15.11 112 HIS A C 1
ATOM 857 O O . HIS A 1 112 ? -24.544 -31.152 2.820 1.00 17.45 112 HIS A O 1
ATOM 864 N N . HIS A 1 113 ? -22.473 -32.021 2.573 1.00 16.08 113 HIS A N 1
ATOM 865 C CA . HIS A 1 113 ? -22.696 -33.114 3.515 1.00 16.50 113 HIS A CA 1
ATOM 866 C C . HIS A 1 113 ? -22.041 -32.801 4.851 1.00 19.34 113 HIS A C 1
ATOM 867 O O . HIS A 1 113 ? -21.143 -31.962 4.926 1.00 21.82 113 HIS A O 1
ATOM 874 N N . HIS A 1 114 ? -22.460 -33.495 5.902 1.00 21.58 114 HIS A N 1
ATOM 875 C CA . HIS A 1 114 ? -21.840 -33.287 7.205 1.00 24.34 114 HIS A CA 1
ATOM 876 C C . HIS A 1 114 ? -20.645 -34.212 7.406 1.00 21.52 114 HIS A C 1
ATOM 877 O O . HIS A 1 114 ? -20.664 -35.377 7.002 1.00 25.76 114 HIS A O 1
ATOM 884 N N . HIS A 1 115 ? -19.605 -33.681 8.038 1.00 23.80 115 HIS A N 1
ATOM 885 C CA . HIS A 1 115 ? -18.386 -34.444 8.273 1.00 23.94 115 HIS A CA 1
ATOM 886 C C . HIS A 1 115 ? -17.805 -34.161 9.645 1.00 28.74 115 HIS A C 1
ATOM 887 O O . HIS A 1 115 ? -17.986 -33.075 10.198 1.00 29.94 115 HIS A O 1
ATOM 894 N N . HIS A 1 116 ? -17.101 -35.146 10.189 1.00 28.63 116 HIS A N 1
ATOM 895 C CA . HIS A 1 116 ? -16.230 -34.897 11.324 1.00 29.92 116 HIS A CA 1
ATOM 896 C C . HIS A 1 116 ? -14.874 -34.445 10.803 1.00 29.38 116 HIS A C 1
ATOM 897 O O . HIS A 1 116 ? -14.228 -35.163 10.037 1.00 29.50 116 HIS A O 1
ATOM 904 N N . HIS A 1 117 ? -14.448 -33.257 11.217 1.00 28.76 117 HIS A N 1
ATOM 905 C CA . HIS A 1 117 ? -13.162 -32.720 10.791 1.00 29.12 117 HIS A CA 1
ATOM 906 C C . HIS A 1 117 ? -12.071 -33.001 11.820 1.00 30.35 117 HIS A C 1
ATOM 907 O O . HIS A 1 117 ? -11.047 -33.606 11.497 1.00 33.92 117 HIS A O 1
ATOM 914 N N . ALA B 1 1 ? 23.349 5.771 14.330 1.00 20.83 1 ALA B N 1
ATOM 915 C CA . ALA B 1 1 ? 22.793 7.073 14.702 1.00 24.70 1 ALA B CA 1
ATOM 916 C C . ALA B 1 1 ? 21.304 6.949 14.997 1.00 23.47 1 ALA B C 1
ATOM 917 O O . ALA B 1 1 ? 20.555 6.418 14.182 1.00 21.06 1 ALA B O 1
ATOM 919 N N . SER B 1 2 ? 20.884 7.455 16.154 1.00 25.27 2 SER B N 1
ATOM 920 C CA . SER B 1 2 ? 19.535 7.217 16.671 1.00 27.35 2 SER B CA 1
ATOM 921 C C . SER B 1 2 ? 18.405 7.758 15.792 1.00 26.21 2 SER B C 1
ATOM 922 O O . SER B 1 2 ? 17.302 7.217 15.799 1.00 28.26 2 SER B O 1
ATOM 925 N N . ASN B 1 3 ? 18.667 8.826 15.048 1.00 24.75 3 ASN B N 1
ATOM 926 C CA . ASN B 1 3 ? 17.624 9.420 14.212 1.00 23.46 3 ASN B CA 1
ATOM 927 C C . ASN B 1 3 ? 17.716 8.961 12.763 1.00 22.49 3 ASN B C 1
ATOM 928 O O . ASN B 1 3 ? 16.994 9.447 11.891 1.00 20.89 3 ASN B O 1
ATOM 933 N N . GLN B 1 4 ? 18.611 8.013 12.518 1.00 20.00 4 GLN B N 1
ATOM 934 C CA . GLN B 1 4 ? 18.804 7.444 11.193 1.00 16.80 4 GLN B CA 1
ATOM 935 C C . GLN B 1 4 ? 17.882 6.243 11.006 1.00 16.80 4 GLN B C 1
ATOM 936 O O . GLN B 1 4 ? 17.996 5.242 11.721 1.00 19.65 4 GLN B O 1
ATOM 942 N N . VAL B 1 5 ? 16.982 6.332 10.034 1.00 14.08 5 VAL B N 1
ATOM 943 C CA . VAL B 1 5 ? 16.001 5.286 9.793 1.00 15.42 5 VAL B CA 1
ATOM 944 C C . VAL B 1 5 ? 16.097 4.741 8.374 1.00 14.62 5 VAL B C 1
ATOM 945 O O . VAL B 1 5 ? 16.218 5.498 7.403 1.00 16.14 5 VAL B O 1
ATOM 949 N N . THR B 1 6 ? 16.023 3.425 8.248 1.00 12.52 6 THR B N 1
ATOM 950 C CA . THR B 1 6 ? 15.987 2.810 6.935 1.00 13.53 6 THR B CA 1
ATOM 951 C C . THR B 1 6 ? 14.554 2.833 6.437 1.00 11.87 6 THR B C 1
ATOM 952 O O . THR B 1 6 ? 13.666 2.249 7.067 1.00 12.86 6 THR B O 1
ATOM 956 N N . LEU B 1 7 ? 14.335 3.491 5.305 1.00 12.35 7 LEU B N 1
ATOM 957 C CA . LEU B 1 7 ? 12.990 3.650 4.753 1.00 11.37 7 LEU B CA 1
ATOM 958 C C . LEU B 1 7 ? 12.846 3.011 3.390 1.00 11.20 7 LEU B C 1
ATOM 959 O O . LEU B 1 7 ? 13.786 2.993 2.577 1.00 12.50 7 LEU B O 1
ATOM 964 N N . ALA B 1 8 ? 11.653 2.483 3.152 1.00 11.26 8 ALA B N 1
ATOM 965 C CA . ALA B 1 8 ? 11.272 1.940 1.863 1.00 10.87 8 ALA B CA 1
ATOM 966 C C . ALA B 1 8 ? 10.764 3.091 0.987 1.00 10.19 8 ALA B C 1
ATOM 967 O O . ALA B 1 8 ? 9.630 3.582 1.160 1.00 11.70 8 ALA B O 1
ATOM 969 N N . PHE B 1 9 ? 11.619 3.551 0.080 1.00 11.40 9 PHE B N 1
ATOM 970 C CA . PHE B 1 9 ? 11.261 4.566 -0.905 1.00 11.57 9 PHE B CA 1
ATOM 971 C C . PHE B 1 9 ? 10.345 3.959 -1.958 1.00 11.33 9 PHE B C 1
ATOM 972 O O . PHE B 1 9 ? 10.708 2.969 -2.609 1.00 12.95 9 PHE B O 1
ATOM 980 N N . ALA B 1 10 ? 9.159 4.529 -2.138 1.00 11.65 10 ALA B N 1
ATOM 981 C CA . ALA B 1 10 ? 8.223 4.024 -3.131 1.00 13.62 10 ALA B CA 1
ATOM 982 C C . ALA B 1 10 ? 8.830 4.030 -4.521 1.00 15.37 10 ALA B C 1
ATOM 983 O O . ALA B 1 10 ? 9.375 5.038 -4.974 1.00 17.49 10 ALA B O 1
ATOM 985 N N . ASN B 1 11 ? 8.719 2.902 -5.204 1.00 14.64 11 ASN B N 1
ATOM 986 C CA . ASN B 1 11 ? 9.235 2.761 -6.554 1.00 16.79 11 ASN B CA 1
ATOM 987 C C . ASN B 1 11 ? 8.298 1.854 -7.328 1.00 17.69 11 ASN B C 1
ATOM 988 O O . ASN B 1 11 ? 8.572 0.671 -7.525 1.00 19.37 11 ASN B O 1
ATOM 993 N N . ASP B 1 12 ? 7.172 2.422 -7.739 1.00 17.32 12 ASP B N 1
ATOM 994 C CA . ASP B 1 12 ? 6.065 1.646 -8.276 1.00 20.66 12 ASP B CA 1
ATOM 995 C C . ASP B 1 12 ? 5.190 2.587 -9.091 1.00 20.07 12 ASP B C 1
ATOM 996 O O . ASP B 1 12 ? 5.042 3.757 -8.738 1.00 21.56 12 ASP B O 1
ATOM 1001 N N . ALA B 1 13 ? 4.610 2.081 -10.174 1.00 26.70 13 ALA B N 1
ATOM 1002 C CA . ALA B 1 13 ? 3.769 2.904 -11.043 1.00 26.14 13 ALA B CA 1
ATOM 1003 C C . ALA B 1 13 ? 2.562 3.460 -10.291 1.00 22.72 13 ALA B C 1
ATOM 1004 O O . ALA B 1 13 ? 2.186 4.624 -10.460 1.00 24.83 13 ALA B O 1
ATOM 1006 N N . GLU B 1 14 ? 1.955 2.620 -9.460 1.00 20.08 14 GLU B N 1
ATOM 1007 C CA . GLU B 1 14 ? 0.829 3.048 -8.641 1.00 21.61 14 GLU B CA 1
ATOM 1008 C C . GLU B 1 14 ? 1.148 2.832 -7.173 1.00 16.60 14 GLU B C 1
ATOM 1009 O O . GLU B 1 14 ? 1.703 1.806 -6.794 1.00 20.46 14 GLU B O 1
ATOM 1015 N N . ILE B 1 15 ? 0.817 3.819 -6.353 1.00 15.10 15 ILE B N 1
ATOM 1016 C CA . ILE B 1 15 ? 1.048 3.720 -4.926 1.00 15.03 15 ILE B CA 1
ATOM 1017 C C . ILE B 1 15 ? -0.284 3.760 -4.197 1.00 16.27 15 ILE B C 1
ATOM 1018 O O . ILE B 1 15 ? -0.861 4.824 -3.993 1.00 17.22 15 ILE B O 1
ATOM 1023 N N . SER B 1 16 ? -0.791 2.604 -3.811 1.00 13.72 16 SER B N 1
ATOM 1024 C CA . SER B 1 16 ? -2.048 2.562 -3.077 1.00 14.78 16 SER B CA 1
ATOM 1025 C C . SER B 1 16 ? -1.761 2.756 -1.596 1.00 13.82 16 SER B C 1
ATOM 1026 O O . SER B 1 16 ? -0.890 2.083 -1.040 1.00 14.63 16 SER B O 1
ATOM 1029 N N . ALA B 1 17 ? -2.500 3.652 -0.953 1.00 11.95 17 ALA B N 1
ATOM 1030 C CA . ALA B 1 17 ? -2.244 3.987 0.437 1.00 11.37 17 ALA B CA 1
ATOM 1031 C C . ALA B 1 17 ? -3.529 4.193 1.212 1.00 13.00 17 ALA B C 1
ATOM 1032 O O . ALA B 1 17 ? -4.603 4.331 0.623 1.00 13.51 17 ALA B O 1
ATOM 1034 N N . PHE B 1 18 ? -3.415 4.214 2.534 1.00 12.38 18 PHE B N 1
ATOM 1035 C CA . PHE B 1 18 ? -4.497 4.716 3.366 1.00 12.19 18 PHE B CA 1
ATOM 1036 C C . PHE B 1 18 ? -3.926 5.700 4.367 1.00 10.95 18 PHE B C 1
ATOM 1037 O O . PHE B 1 18 ? -2.741 5.635 4.713 1.00 11.42 18 PHE B O 1
ATOM 1045 N N . GLY B 1 19 ? -4.767 6.639 4.781 1.00 11.42 19 GLY B N 1
ATOM 1046 C CA . GLY B 1 19 ? -4.423 7.582 5.820 1.00 11.52 19 GLY B CA 1
ATOM 1047 C C . GLY B 1 19 ? -5.438 7.564 6.941 1.00 11.46 19 GLY B C 1
ATOM 1048 O O . GLY B 1 19 ? -6.186 6.595 7.096 1.00 12.90 19 GLY B O 1
ATOM 1049 N N . PHE B 1 20 ? -5.488 8.633 7.722 1.00 11.59 20 PHE B N 1
ATOM 1050 C CA . PHE B 1 20 ? -6.207 8.610 8.987 1.00 11.64 20 PHE B CA 1
ATOM 1051 C C . PHE B 1 20 ? -7.202 9.735 9.121 1.00 12.34 20 PHE B C 1
ATOM 1052 O O . PHE B 1 20 ? -7.029 10.826 8.582 1.00 12.97 20 PHE B O 1
ATOM 1060 N N . CYS B 1 21 ? -8.277 9.435 9.830 1.00 13.47 21 CYS B N 1
ATOM 1061 C CA . CYS B 1 21 ? -9.355 10.386 10.004 1.00 14.12 21 CYS B CA 1
ATOM 1062 C C . CYS B 1 21 ? -8.960 11.531 10.924 1.00 13.38 21 CYS B C 1
ATOM 1063 O O . CYS B 1 21 ? -9.375 12.670 10.717 1.00 14.68 21 CYS B O 1
ATOM 1066 N N . THR B 1 22 ? -8.167 11.234 11.944 1.00 13.22 22 THR B N 1
ATOM 1067 C CA . THR B 1 22 ? -7.760 12.227 12.929 1.00 13.28 22 THR B CA 1
ATOM 1068 C C . THR B 1 22 ? -6.246 12.242 13.073 1.00 13.10 22 THR B C 1
ATOM 1069 O O . THR B 1 22 ? -5.581 11.244 12.806 1.00 13.06 22 THR B O 1
ATOM 1073 N N . ALA B 1 23 ? -5.707 13.366 13.531 1.00 12.92 23 ALA B N 1
ATOM 1074 C CA . ALA B 1 23 ? -4.278 13.460 13.791 1.00 12.32 23 ALA B CA 1
ATOM 1075 C C . ALA B 1 23 ? -3.855 12.472 14.870 1.00 12.23 23 ALA B C 1
ATOM 1076 O O . ALA B 1 23 ? -2.818 11.834 14.750 1.00 11.79 23 ALA B O 1
ATOM 1078 N N . SER B 1 24 ? -4.661 12.327 15.916 1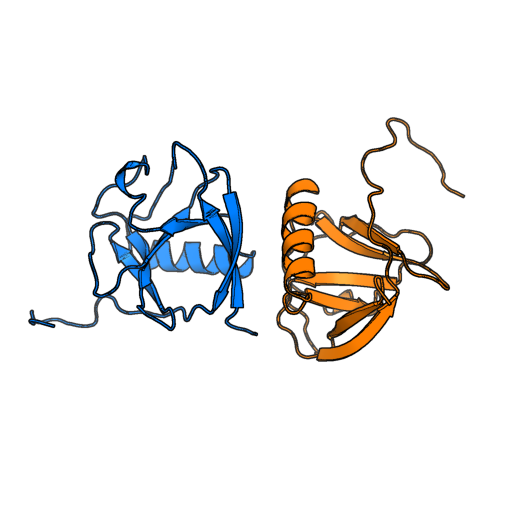.00 12.11 24 SER B N 1
ATOM 1079 C CA . SER B 1 24 ? -4.269 11.459 17.021 1.00 12.88 24 SER B CA 1
ATOM 1080 C C . SER B 1 24 ? -4.177 9.995 16.590 1.00 11.87 24 SER B C 1
ATOM 1081 O O . SER B 1 24 ? -3.289 9.273 17.032 1.00 11.96 24 SER B O 1
ATOM 1084 N N . GLU B 1 25 ? -5.101 9.562 15.737 1.00 12.42 25 GLU B N 1
ATOM 1085 C CA . GLU B 1 25 ? -5.042 8.210 15.192 1.00 12.05 25 GLU B CA 1
ATOM 1086 C C . GLU B 1 25 ? -3.769 8.017 14.361 1.00 10.50 25 GLU B C 1
ATOM 1087 O O . GLU B 1 25 ? -3.075 7.011 14.496 1.00 11.73 25 GLU B O 1
ATOM 1093 N N . ALA B 1 26 ? -3.444 8.996 13.523 1.00 11.26 26 ALA B N 1
ATOM 1094 C CA . ALA B 1 26 ? -2.210 8.931 12.748 1.00 11.53 26 ALA B CA 1
ATOM 1095 C C . ALA B 1 26 ? -0.998 8.845 13.670 1.00 10.14 26 ALA B C 1
ATOM 1096 O O . ALA B 1 26 ? -0.098 8.044 13.435 1.00 10.85 26 ALA B O 1
ATOM 1098 N N . VAL B 1 27 ? -0.971 9.669 14.720 1.00 11.11 27 VAL B N 1
ATOM 1099 C CA . VAL B 1 27 ? 0.155 9.638 15.644 1.00 11.44 27 VAL B CA 1
ATOM 1100 C C . VAL B 1 27 ? 0.346 8.219 16.216 1.00 10.91 27 VAL B C 1
ATOM 1101 O O . VAL B 1 27 ? 1.463 7.689 16.258 1.00 11.46 27 VAL B O 1
ATOM 1105 N N . SER B 1 28 ? -0.750 7.583 16.617 1.00 10.68 28 SER B N 1
ATOM 1106 C CA . SER B 1 28 ? -0.682 6.216 17.140 1.00 12.67 28 SER B CA 1
ATOM 1107 C C . SER B 1 28 ? -0.122 5.224 16.128 1.00 10.18 28 SER B C 1
ATOM 1108 O O . SER B 1 28 ? 0.762 4.427 16.453 1.00 11.60 28 SER B O 1
ATOM 1111 N N . TYR B 1 29 ? -0.651 5.260 14.913 1.00 10.80 29 TYR B N 1
ATOM 1112 C CA . TYR B 1 29 ? -0.246 4.295 13.900 1.00 10.44 29 TYR B CA 1
ATOM 1113 C C . TYR B 1 29 ? 1.194 4.500 13.441 1.00 10.36 29 TYR B C 1
ATOM 1114 O O . TYR B 1 29 ? 1.921 3.533 13.255 1.00 10.86 29 TYR B O 1
ATOM 1123 N N . TYR B 1 30 ? 1.625 5.745 13.263 1.00 10.38 30 TYR B N 1
ATOM 1124 C CA . TYR B 1 30 ? 3.011 5.965 12.859 1.00 10.59 30 TYR B CA 1
ATOM 1125 C C . TYR B 1 30 ? 3.977 5.630 13.990 1.00 11.32 30 TYR B C 1
ATOM 1126 O O . TYR B 1 30 ? 5.110 5.214 13.735 1.00 11.87 30 TYR B O 1
ATOM 1135 N N . SER B 1 31 ? 3.547 5.826 15.232 1.00 12.06 31 SER B N 1
ATOM 1136 C CA . SER B 1 31 ? 4.382 5.459 16.374 1.00 13.98 31 SER B CA 1
ATOM 1137 C C . SER B 1 31 ? 4.635 3.955 16.408 1.00 11.92 31 SER B C 1
ATOM 1138 O O . SER B 1 31 ? 5.768 3.518 16.614 1.00 12.83 31 SER B O 1
ATOM 1141 N N . GLU B 1 32 ? 3.589 3.163 16.210 1.00 11.11 32 GLU B N 1
ATOM 1142 C CA . GLU B 1 32 ? 3.767 1.720 16.177 1.00 11.64 32 GLU B CA 1
ATOM 1143 C C . GLU B 1 32 ? 4.604 1.307 14.973 1.00 10.04 32 GLU B C 1
ATOM 1144 O O . GLU B 1 32 ? 5.463 0.439 15.085 1.00 11.82 32 GLU B O 1
ATOM 1150 N N . ALA B 1 33 ? 4.365 1.925 13.820 1.00 11.26 33 ALA B N 1
ATOM 1151 C CA . ALA B 1 33 ? 5.102 1.554 12.615 1.00 12.13 33 ALA B CA 1
ATOM 1152 C C . ALA B 1 33 ? 6.582 1.803 12.833 1.00 12.11 33 ALA B C 1
ATOM 1153 O O . ALA B 1 33 ? 7.420 0.991 12.430 1.00 13.27 33 ALA B O 1
ATOM 1155 N N . ALA B 1 34 ? 6.900 2.908 13.498 1.00 11.94 34 ALA B N 1
ATOM 1156 C CA . ALA B 1 34 ? 8.296 3.251 13.786 1.00 12.80 34 ALA B CA 1
ATOM 1157 C C . ALA B 1 34 ? 8.929 2.204 14.703 1.00 14.63 34 ALA B C 1
ATOM 1158 O O . ALA B 1 34 ? 10.048 1.744 14.463 1.00 14.79 34 ALA B O 1
ATOM 1160 N N . ALA B 1 35 ? 8.206 1.805 15.745 1.00 13.80 35 ALA B N 1
ATOM 1161 C CA . ALA B 1 35 ? 8.726 0.818 16.690 1.00 15.86 35 ALA B CA 1
ATOM 1162 C C . ALA B 1 35 ? 9.036 -0.492 15.986 1.00 15.00 35 ALA B C 1
ATOM 1163 O O . ALA B 1 35 ? 9.943 -1.232 16.390 1.00 17.65 35 ALA B O 1
ATOM 1165 N N . SER B 1 36 ? 8.296 -0.775 14.919 1.00 13.09 36 SER B N 1
ATOM 1166 C CA . SER B 1 36 ? 8.448 -2.011 14.176 1.00 14.69 36 SER B CA 1
ATOM 1167 C C . SER B 1 36 ? 9.347 -1.874 12.954 1.00 13.72 36 SER B C 1
ATOM 1168 O O . SER B 1 36 ? 9.450 -2.818 12.167 1.00 17.11 36 SER B O 1
ATOM 1171 N N . GLY B 1 37 ? 9.990 -0.720 12.789 1.00 12.82 37 GLY B N 1
ATOM 1172 C CA . GLY B 1 37 ? 10.992 -0.566 11.744 1.00 14.27 37 GLY B CA 1
ATOM 1173 C C . GLY B 1 37 ? 10.495 0.068 10.459 1.00 13.35 37 GLY B C 1
ATOM 1174 O O . GLY B 1 37 ? 11.224 0.119 9.473 1.00 13.48 37 GLY B O 1
ATOM 1175 N N . PHE B 1 38 ? 9.250 0.542 10.476 1.00 11.47 38 PHE B N 1
ATOM 1176 C CA . PHE B 1 38 ? 8.643 1.313 9.375 1.00 11.27 38 PHE B CA 1
ATOM 1177 C C . PHE B 1 38 ? 8.354 0.535 8.076 1.00 10.88 38 PHE B C 1
ATOM 1178 O O . PHE B 1 38 ? 7.966 1.136 7.071 1.00 12.22 38 PHE B O 1
ATOM 1186 N N . MET B 1 39 ? 8.473 -0.790 8.094 1.00 11.16 39 MET B N 1
ATOM 1187 C CA . MET B 1 39 ? 8.145 -1.581 6.903 1.00 12.38 39 MET B CA 1
ATOM 1188 C C . MET B 1 39 ? 6.687 -1.446 6.438 1.00 11.85 39 MET B C 1
ATOM 1189 O O . MET B 1 39 ? 6.370 -1.770 5.291 1.00 12.34 39 MET B O 1
ATOM 1194 N N . GLN B 1 40 ? 5.812 -0.982 7.325 1.00 11.35 40 GLN B N 1
ATOM 1195 C CA . GLN B 1 40 ? 4.415 -0.719 6.977 1.00 11.17 40 GLN B CA 1
ATOM 1196 C C . GLN B 1 40 ? 4.246 0.524 6.108 1.00 10.70 40 GLN B C 1
ATOM 1197 O O . GLN B 1 40 ? 3.171 0.752 5.550 1.00 11.54 40 GLN B O 1
ATOM 1203 N N . CYS B 1 41 ? 5.306 1.324 6.002 1.00 10.79 41 CYS B N 1
ATOM 1204 C CA . CYS B 1 41 ? 5.223 2.637 5.375 1.00 9.65 41 CYS B CA 1
ATOM 1205 C C . CYS B 1 41 ? 6.172 2.746 4.195 1.00 9.72 41 CYS B C 1
ATOM 1206 O O . CYS B 1 41 ? 7.127 1.960 4.049 1.00 10.43 41 CYS B O 1
ATOM 1209 N N . ARG B 1 42 ? 5.903 3.741 3.355 1.00 9.84 42 ARG B N 1
ATOM 1210 C CA . ARG B 1 42 ? 6.729 4.072 2.206 1.00 9.84 42 ARG B CA 1
ATOM 1211 C C . ARG B 1 42 ? 7.035 5.555 2.228 1.00 10.54 42 ARG B C 1
ATOM 1212 O O . ARG B 1 42 ? 6.146 6.366 2.499 1.00 10.24 42 ARG B O 1
ATOM 1220 N N . PHE B 1 43 ? 8.276 5.922 1.926 1.00 10.41 43 PHE B N 1
ATOM 1221 C CA . PHE B 1 43 ? 8.572 7.317 1.652 1.00 10.91 43 PHE B CA 1
ATOM 1222 C C . PHE B 1 43 ? 8.180 7.626 0.220 1.00 9.94 43 PHE B C 1
ATOM 1223 O O . PHE B 1 43 ? 8.692 7.021 -0.730 1.00 10.74 43 PHE B O 1
ATOM 1231 N N . VAL B 1 44 ? 7.258 8.562 0.080 1.00 10.49 44 VAL B N 1
ATOM 1232 C CA . VAL B 1 44 ? 6.734 8.948 -1.210 1.00 9.82 44 VAL B CA 1
ATOM 1233 C C . VAL B 1 44 ? 7.129 10.397 -1.459 1.00 10.60 44 VAL B C 1
ATOM 1234 O O . VAL B 1 44 ? 6.629 11.291 -0.782 1.00 11.34 44 VAL B O 1
ATOM 1238 N N . SER B 1 45 ? 8.039 10.640 -2.401 1.00 11.43 45 SER B N 1
ATOM 1239 C CA . SER B 1 45 ? 8.455 12.021 -2.659 1.00 11.66 45 SER B CA 1
ATOM 1240 C C . SER B 1 45 ? 7.276 12.818 -3.243 1.00 11.67 45 SER B C 1
ATOM 1241 O O . SER B 1 45 ? 6.357 12.265 -3.859 1.00 12.40 45 SER B O 1
ATOM 1244 N N . PHE B 1 46 ? 7.298 14.131 -3.025 1.00 12.17 46 PHE B N 1
ATOM 1245 C CA . PHE B 1 46 ? 6.098 14.933 -3.230 1.00 13.21 46 PHE B CA 1
ATOM 1246 C C . PHE B 1 46 ? 5.723 15.008 -4.712 1.00 13.41 46 PHE B C 1
ATOM 1247 O O . PHE B 1 46 ? 4.558 15.206 -5.056 1.00 14.62 46 PHE B O 1
ATOM 1255 N N . ASP B 1 47 ? 6.708 14.777 -5.581 1.00 13.49 47 ASP B N 1
ATOM 1256 C CA . ASP B 1 47 ? 6.484 14.788 -7.027 1.00 14.81 47 ASP B CA 1
ATOM 1257 C C . ASP B 1 47 ? 5.780 13.523 -7.524 1.00 15.69 47 ASP B C 1
ATOM 1258 O O . ASP B 1 47 ? 5.438 13.422 -8.702 1.00 18.08 47 ASP B O 1
ATOM 1263 N N . LEU B 1 48 ? 5.546 12.568 -6.624 1.00 14.68 48 LEU B N 1
ATOM 1264 C CA . LEU B 1 48 ? 4.843 11.328 -6.964 1.00 15.39 48 LEU B CA 1
ATOM 1265 C C . LEU B 1 48 ? 3.377 11.366 -6.525 1.00 15.78 48 LEU B C 1
ATOM 1266 O O . LEU B 1 48 ? 2.671 10.360 -6.612 1.00 15.29 48 LEU B O 1
ATOM 1271 N N . ALA B 1 49 ? 2.911 12.520 -6.058 1.00 15.51 49 ALA B N 1
ATOM 1272 C CA . ALA B 1 49 ? 1.560 12.624 -5.516 1.00 17.31 49 ALA B CA 1
ATOM 1273 C C . ALA B 1 49 ? 0.504 12.127 -6.496 1.00 17.67 49 ALA B C 1
ATOM 1274 O O . ALA B 1 49 ? -0.483 11.512 -6.086 1.00 16.85 49 ALA B O 1
ATOM 1276 N N . ASP B 1 50 ? 0.721 12.370 -7.788 1.00 16.64 50 ASP B N 1
ATOM 1277 C CA . ASP B 1 50 ? -0.270 12.026 -8.806 1.00 20.38 50 ASP B CA 1
ATOM 1278 C C . ASP B 1 50 ? -0.373 10.520 -9.036 1.00 19.36 50 ASP B C 1
ATOM 1279 O O . ASP B 1 50 ? -1.285 10.050 -9.722 1.00 21.81 50 ASP B O 1
ATOM 1284 N N . THR B 1 51 ? 0.547 9.765 -8.447 1.00 16.34 51 THR B N 1
ATOM 1285 C CA . THR B 1 51 ? 0.529 8.314 -8.564 1.00 17.54 51 THR B CA 1
ATOM 1286 C C . THR B 1 51 ? -0.062 7.651 -7.323 1.00 14.27 51 THR B C 1
ATOM 1287 O O . THR B 1 51 ? -0.209 6.427 -7.289 1.00 14.95 51 THR B O 1
ATOM 1291 N N . VAL B 1 52 ? -0.393 8.445 -6.309 1.00 14.25 52 VAL B N 1
ATOM 1292 C CA . VAL B 1 52 ? -0.978 7.898 -5.084 1.00 13.69 52 VAL B CA 1
ATOM 1293 C C . VAL B 1 52 ? -2.480 7.692 -5.247 1.00 14.88 52 VAL B C 1
ATOM 1294 O O . VAL B 1 52 ? -3.181 8.573 -5.735 1.00 16.10 52 VAL B O 1
ATOM 1298 N N . GLU B 1 53 ? -2.956 6.518 -4.841 1.00 13.88 53 GLU B N 1
ATOM 1299 C CA . GLU B 1 53 ? -4.364 6.150 -4.888 1.00 15.81 53 GLU B CA 1
ATOM 1300 C C . GLU B 1 53 ? -4.869 5.913 -3.477 1.00 13.67 53 GLU B C 1
ATOM 1301 O O . GLU B 1 53 ? -4.159 5.334 -2.649 1.00 14.97 53 GLU B O 1
ATOM 1307 N N . GLY B 1 54 ? -6.100 6.342 -3.208 1.00 13.88 54 GLY B N 1
ATOM 1308 C CA . GLY B 1 54 ? -6.762 6.035 -1.953 1.00 14.04 54 GLY B CA 1
ATOM 1309 C C . GLY B 1 54 ? -6.798 7.141 -0.916 1.00 13.88 54 GLY B C 1
ATOM 1310 O O . GLY B 1 54 ? -7.481 7.000 0.107 1.00 14.86 54 GLY B O 1
ATOM 1311 N N . LEU B 1 55 ? -6.076 8.233 -1.164 1.00 12.55 55 LEU B N 1
ATOM 1312 C CA . LEU B 1 55 ? -6.018 9.337 -0.213 1.00 14.00 55 LEU B CA 1
ATOM 1313 C C . LEU B 1 55 ? -6.782 10.556 -0.690 1.00 16.80 55 LEU B C 1
ATOM 1314 O O . LEU B 1 55 ? -6.732 10.909 -1.870 1.00 22.87 55 LEU B O 1
ATOM 1319 N N . LEU B 1 56 ? -7.463 11.207 0.241 1.00 12.76 56 LEU B N 1
ATOM 1320 C CA . LEU B 1 56 ? -8.073 12.509 -0.011 1.00 13.50 56 LEU B CA 1
ATOM 1321 C C . LEU B 1 56 ? -7.277 13.578 0.733 1.00 14.86 56 LEU B C 1
ATOM 1322 O O . LEU B 1 56 ? -6.551 13.265 1.679 1.00 13.00 56 LEU B O 1
ATOM 1327 N N . PRO B 1 57 ? -7.411 14.848 0.317 1.00 14.39 57 PRO B N 1
ATOM 1328 C CA . PRO B 1 57 ? -6.580 15.898 0.926 1.00 13.72 57 PRO B CA 1
ATOM 1329 C C . PRO B 1 57 ? -6.723 16.035 2.438 1.00 13.42 57 PRO B C 1
ATOM 1330 O O . PRO B 1 57 ? -5.771 16.449 3.100 1.00 13.93 57 PRO B O 1
ATOM 1334 N N . GLU B 1 58 ? -7.886 15.690 2.982 1.00 13.46 58 GLU B N 1
ATOM 1335 C CA . GLU B 1 58 ? -8.136 15.878 4.404 1.00 15.29 58 GLU B CA 1
ATOM 1336 C C . GLU B 1 58 ? -7.604 14.735 5.269 1.00 13.57 58 GLU B C 1
ATOM 1337 O O . GLU B 1 58 ? -7.619 14.827 6.497 1.00 15.44 58 GLU B O 1
ATOM 1343 N N . ASP B 1 59 ? -7.141 13.661 4.634 1.00 12.40 59 ASP B N 1
ATOM 1344 C CA . ASP B 1 59 ? -6.580 12.525 5.368 1.00 12.47 59 ASP B CA 1
ATOM 1345 C C . ASP B 1 59 ? -5.303 12.919 6.087 1.00 10.46 59 ASP B C 1
ATOM 1346 O O . ASP B 1 59 ? -4.458 13.602 5.517 1.00 11.87 59 ASP B O 1
ATOM 1351 N N . TYR B 1 60 ? -5.144 12.474 7.324 1.00 11.48 60 TYR B N 1
ATOM 1352 C CA . TYR B 1 60 ? -3.892 12.693 8.039 1.00 11.29 60 TYR B CA 1
ATOM 1353 C C . TYR B 1 60 ? -2.855 11.657 7.674 1.00 10.27 60 TYR B C 1
ATOM 1354 O O . TYR B 1 60 ? -3.141 10.457 7.588 1.00 10.95 60 TYR B O 1
ATOM 1363 N N . VAL B 1 61 ? -1.644 12.153 7.437 1.00 10.34 61 VAL B N 1
ATOM 1364 C CA . VAL B 1 61 ? -0.485 11.359 7.062 1.00 10.29 61 VAL B CA 1
ATOM 1365 C C . VAL B 1 61 ? 0.724 11.941 7.796 1.00 9.22 61 VAL B C 1
ATOM 1366 O O . VAL B 1 61 ? 0.579 12.863 8.586 1.00 11.69 61 VAL B O 1
ATOM 1370 N N . MET B 1 62 ? 1.906 11.397 7.540 1.00 10.10 62 MET B N 1
ATOM 1371 C CA . MET B 1 62 ? 3.155 11.944 8.069 1.00 10.41 62 MET B CA 1
ATOM 1372 C C . MET B 1 62 ? 3.835 12.709 6.945 1.00 9.93 62 MET B C 1
ATOM 1373 O O . MET B 1 62 ? 4.210 12.116 5.932 1.00 10.81 62 MET B O 1
ATOM 1378 N N . VAL B 1 63 ? 3.984 14.024 7.092 1.00 10.04 63 VAL B N 1
ATOM 1379 C CA . VAL B 1 63 ? 4.649 14.801 6.051 1.00 9.89 63 VAL B CA 1
ATOM 1380 C C . VAL B 1 63 ? 6.119 14.984 6.436 1.00 10.69 63 VAL B C 1
ATOM 1381 O O . VAL B 1 63 ? 6.470 14.999 7.616 1.00 11.34 63 VAL B O 1
ATOM 1385 N N . VAL B 1 64 ? 6.974 15.054 5.422 1.00 10.21 64 VAL B N 1
ATOM 1386 C CA . VAL B 1 64 ? 8.420 15.178 5.593 1.00 10.07 64 VAL B CA 1
ATOM 1387 C C . VAL B 1 64 ? 8.849 16.464 4.917 1.00 10.76 64 VAL B C 1
ATOM 1388 O O . VAL B 1 64 ? 8.457 16.710 3.774 1.00 11.22 64 VAL B O 1
ATOM 1392 N N . VAL B 1 65 ? 9.609 17.298 5.633 1.00 10.99 65 VAL B N 1
ATOM 1393 C CA . VAL B 1 65 ? 10.016 18.611 5.128 1.00 10.08 65 VAL B CA 1
ATOM 1394 C C . VAL B 1 65 ? 11.505 18.845 5.356 1.00 10.20 65 VAL B C 1
ATOM 1395 O O . VAL B 1 65 ? 12.112 18.278 6.268 1.00 12.09 65 VAL B O 1
ATOM 1399 N N . GLY B 1 66 ? 12.079 19.707 4.522 1.00 10.85 66 GLY B N 1
ATOM 1400 C CA . GLY B 1 66 ? 13.403 20.248 4.770 1.00 12.98 66 GLY B CA 1
ATOM 1401 C C . GLY B 1 66 ? 14.237 20.334 3.516 1.00 13.45 66 GLY B C 1
ATOM 1402 O O . GLY B 1 66 ? 14.264 19.415 2.710 1.00 13.42 66 GLY B O 1
ATOM 1403 N N . THR B 1 67 ? 14.927 21.464 3.340 1.00 15.76 67 THR B N 1
ATOM 1404 C CA . THR B 1 67 ? 15.857 21.594 2.220 1.00 16.49 67 THR B CA 1
ATOM 1405 C C . THR B 1 67 ? 17.191 20.941 2.529 1.00 16.48 67 THR B C 1
ATOM 1406 O O . THR B 1 67 ? 17.906 20.543 1.613 1.00 19.64 67 THR B O 1
ATOM 1410 N N . THR B 1 68 ? 17.533 20.831 3.810 1.00 16.50 68 THR B N 1
ATOM 1411 C CA . THR B 1 68 ? 18.728 20.095 4.203 1.00 19.16 68 THR B CA 1
ATOM 1412 C C . THR B 1 68 ? 18.347 19.001 5.197 1.00 16.99 68 THR B C 1
ATOM 1413 O O . THR B 1 68 ? 17.947 17.910 4.796 1.00 18.59 68 THR B O 1
ATOM 1417 N N . LYS B 1 69 ? 18.439 19.295 6.487 1.00 16.09 69 LYS B N 1
ATOM 1418 C CA . LYS B 1 69 ? 18.015 18.325 7.490 1.00 15.65 69 LYS B CA 1
ATOM 1419 C C . LYS B 1 69 ? 16.496 18.209 7.523 1.00 15.21 69 LYS B C 1
ATOM 1420 O O . LYS B 1 69 ? 15.771 19.171 7.283 1.00 14.79 69 LYS B O 1
ATOM 1426 N N . LEU B 1 70 ? 16.029 17.005 7.822 1.00 13.16 70 LEU B N 1
ATOM 1427 C CA . LEU B 1 70 ? 14.632 16.639 7.630 1.00 12.29 70 LEU B CA 1
ATOM 1428 C C . LEU B 1 70 ? 13.856 16.563 8.921 1.00 11.75 70 LEU B C 1
ATOM 1429 O O . LEU B 1 70 ? 14.344 16.062 9.940 1.00 12.33 70 LEU B O 1
ATOM 1434 N N . SER B 1 71 ? 12.619 17.040 8.842 1.00 11.10 71 SER B N 1
ATOM 1435 C CA . SER B 1 71 ? 11.649 16.959 9.922 1.00 10.46 71 SER B CA 1
ATOM 1436 C C . SER B 1 71 ? 10.424 16.208 9.425 1.00 11.06 71 SER B C 1
ATOM 1437 O O . SER B 1 71 ? 10.100 16.291 8.242 1.00 11.84 71 SER B O 1
ATOM 1440 N N . ALA B 1 72 ? 9.727 15.527 10.326 1.00 9.61 72 ALA B N 1
ATOM 1441 C CA . ALA B 1 72 ? 8.505 14.823 9.969 1.00 10.18 72 ALA B CA 1
ATOM 1442 C C . ALA B 1 72 ? 7.478 15.029 11.056 1.00 9.87 72 ALA B C 1
ATOM 1443 O O . ALA B 1 72 ? 7.811 15.010 12.238 1.00 11.34 72 ALA B O 1
ATOM 1445 N N . TYR B 1 73 ? 6.223 15.227 10.650 1.00 10.13 73 TYR B N 1
ATOM 1446 C CA . TYR B 1 73 ? 5.137 15.418 11.595 1.00 11.16 73 TYR B CA 1
ATOM 1447 C C . TYR B 1 73 ? 3.814 15.083 10.928 1.00 10.25 73 TYR B C 1
ATOM 1448 O O . TYR B 1 73 ? 3.693 15.089 9.703 1.00 10.06 73 TYR B O 1
ATOM 1457 N N . VAL B 1 74 ? 2.813 14.800 11.748 1.00 9.76 74 VAL B N 1
ATOM 1458 C CA . VAL B 1 74 ? 1.483 14.483 11.234 1.00 10.77 74 VAL B CA 1
ATOM 1459 C C . VAL B 1 74 ? 0.753 15.752 10.775 1.00 10.81 74 VAL B C 1
ATOM 1460 O O . VAL B 1 74 ? 0.721 16.761 11.482 1.00 11.39 74 VAL B O 1
ATOM 1464 N N . ASP B 1 75 ? 0.208 15.699 9.568 1.00 10.30 75 ASP B N 1
ATOM 1465 C CA . ASP B 1 75 ? -0.613 16.775 9.020 1.00 10.09 75 ASP B CA 1
ATOM 1466 C C . ASP B 1 75 ? -1.469 16.192 7.898 1.00 10.48 75 ASP B C 1
ATOM 1467 O O . ASP B 1 75 ? -1.351 15.008 7.574 1.00 11.35 75 ASP B O 1
ATOM 1472 N N . THR B 1 76 ? -2.346 17.001 7.315 1.00 10.55 76 THR B N 1
ATOM 1473 C CA . THR B 1 76 ? -3.176 16.514 6.213 1.00 12.09 76 THR B CA 1
ATOM 1474 C C . THR B 1 76 ? -2.369 16.351 4.924 1.00 11.77 76 THR B C 1
ATOM 1475 O O . THR B 1 76 ? -1.413 17.088 4.679 1.00 11.75 76 THR B O 1
ATOM 1479 N N . PHE B 1 77 ? -2.776 15.390 4.104 1.00 11.15 77 PHE B N 1
ATOM 1480 C CA . PHE B 1 77 ? -2.140 15.092 2.823 1.00 11.95 77 PHE B CA 1
ATOM 1481 C C . PHE B 1 77 ? -2.156 16.305 1.884 1.00 11.70 77 PHE B C 1
ATOM 1482 O O . PHE B 1 77 ? -1.240 16.501 1.092 1.00 12.31 77 PHE B O 1
ATOM 1490 N N . GLY B 1 78 ? -3.186 17.140 1.998 1.00 13.25 78 GLY B N 1
ATOM 1491 C CA . GLY B 1 78 ? -3.305 18.319 1.159 1.00 15.45 78 GLY B CA 1
ATOM 1492 C C . GLY B 1 78 ? -2.430 19.480 1.584 1.00 13.16 78 GLY B C 1
ATOM 1493 O O . GLY B 1 78 ? -2.292 20.446 0.831 1.00 13.84 78 GLY B O 1
ATOM 1494 N N . SER B 1 79 ? -1.868 19.418 2.787 1.00 12.60 79 SER B N 1
ATOM 1495 C CA . SER B 1 79 ? -1.008 20.500 3.274 1.00 12.52 79 SER B CA 1
ATOM 1496 C C . SER B 1 79 ? 0.232 20.655 2.395 1.00 13.94 79 SER B C 1
ATOM 1497 O O . SER B 1 79 ? 0.782 19.669 1.892 1.00 12.89 79 SER B O 1
ATOM 1500 N N . ARG B 1 80 ? 0.681 21.895 2.217 1.00 12.35 80 ARG B N 1
ATOM 1501 C CA . ARG B 1 80 ? 1.857 22.179 1.412 1.00 13.97 80 ARG B CA 1
ATOM 1502 C C . ARG B 1 80 ? 2.828 23.080 2.169 1.00 13.56 80 ARG B C 1
ATOM 1503 O O . ARG B 1 80 ? 2.978 24.273 1.849 1.00 15.83 80 ARG B O 1
ATOM 1511 N N . PRO B 1 81 ? 3.516 22.510 3.172 1.00 13.72 81 PRO B N 1
ATOM 1512 C CA . PRO B 1 81 ? 4.480 23.274 3.960 1.00 15.39 81 PRO B CA 1
ATOM 1513 C C . PRO B 1 81 ? 5.694 23.659 3.137 1.00 13.88 81 PRO B C 1
ATOM 1514 O O . PRO B 1 81 ? 5.965 23.070 2.088 1.00 15.20 81 PRO B O 1
ATOM 1518 N N . ARG B 1 82 ? 6.402 24.682 3.611 1.00 15.46 82 ARG B N 1
ATOM 1519 C CA . ARG B 1 82 ? 7.697 25.066 3.068 1.00 17.13 82 ARG B CA 1
ATOM 1520 C C . ARG B 1 82 ? 8.623 23.862 2.939 1.00 15.58 82 ARG B C 1
ATOM 1521 O O . ARG B 1 82 ? 8.778 23.081 3.883 1.00 17.12 82 ARG B O 1
ATOM 1529 N N . ASN B 1 83 ? 9.244 23.721 1.771 1.00 14.44 83 ASN B N 1
ATOM 1530 C CA . ASN B 1 83 ? 10.267 22.707 1.544 1.00 14.28 83 ASN B CA 1
ATOM 1531 C C . ASN B 1 83 ? 9.759 21.280 1.748 1.00 12.69 83 ASN B C 1
ATOM 1532 O O . ASN B 1 83 ? 10.492 20.403 2.214 1.00 12.57 83 ASN B O 1
ATOM 1537 N N . ILE B 1 84 ? 8.503 21.046 1.384 1.00 12.16 84 ILE B N 1
ATOM 1538 C CA . ILE B 1 84 ? 7.968 19.695 1.466 1.00 12.02 84 ILE B CA 1
ATOM 1539 C C . ILE B 1 84 ? 8.849 18.732 0.667 1.00 12.57 84 ILE B C 1
ATOM 1540 O O . ILE B 1 84 ? 9.293 19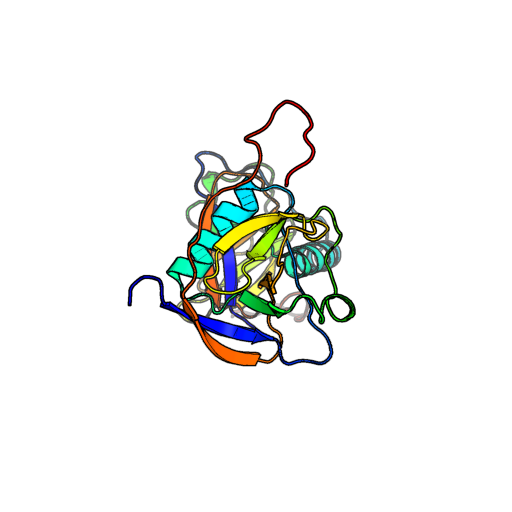.041 -0.445 1.00 12.65 84 ILE B O 1
ATOM 1545 N N . CYS B 1 85 ? 9.161 17.593 1.277 1.00 10.41 85 CYS B N 1
ATOM 1546 C CA . CYS B 1 85 ? 9.881 16.519 0.598 1.00 11.40 85 CYS B CA 1
ATOM 1547 C C . CYS B 1 85 ? 8.958 15.427 0.092 1.00 10.83 85 CYS B C 1
ATOM 1548 O O . CYS B 1 85 ? 9.208 14.803 -0.939 1.00 12.03 85 CYS B O 1
ATOM 1551 N N . GLY B 1 86 ? 7.891 15.185 0.846 1.00 11.21 86 GLY B N 1
ATOM 1552 C CA . GLY B 1 86 ? 6.974 14.0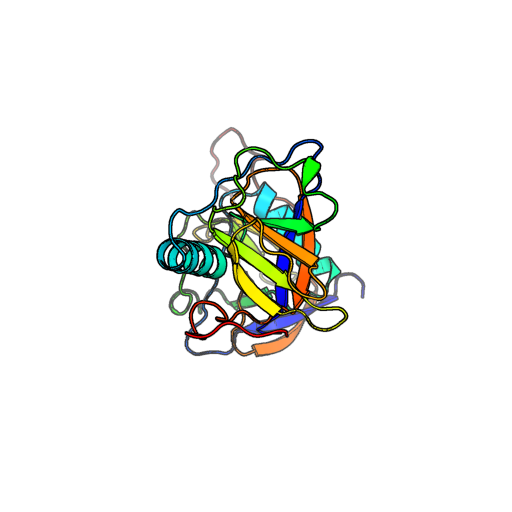97 0.558 1.00 11.92 86 GLY B CA 1
ATOM 1553 C C . GLY B 1 86 ? 6.328 13.622 1.833 1.00 10.67 86 GLY B C 1
ATOM 1554 O O . GLY B 1 86 ? 6.152 14.393 2.780 1.00 11.26 86 GLY B O 1
ATOM 1555 N N . TRP B 1 87 ? 5.987 12.337 1.852 1.00 10.07 87 TRP B N 1
ATOM 1556 C CA . TRP B 1 87 ? 5.218 11.763 2.949 1.00 10.99 87 TRP B CA 1
ATOM 1557 C C . TRP B 1 87 ? 5.712 10.372 3.283 1.00 9.54 87 TRP B C 1
ATOM 1558 O O . TRP B 1 87 ? 6.277 9.683 2.438 1.00 10.81 87 TRP B O 1
ATOM 1569 N N . LEU B 1 88 ? 5.465 9.958 4.519 1.00 9.14 88 LEU B N 1
ATOM 1570 C CA . LEU B 1 88 ? 5.494 8.533 4.850 1.00 9.53 88 LEU B CA 1
ATOM 1571 C C . LEU B 1 88 ? 4.052 8.068 4.822 1.00 9.59 88 LEU B C 1
ATOM 1572 O O . LEU B 1 88 ? 3.223 8.586 5.579 1.00 10.92 88 LEU B O 1
ATOM 1577 N N . LEU B 1 89 ? 3.763 7.126 3.926 1.00 9.64 89 LEU B N 1
ATOM 1578 C CA . LEU B 1 89 ? 2.404 6.630 3.708 1.00 10.17 89 LEU B CA 1
ATOM 1579 C C . LEU B 1 89 ? 2.313 5.148 4.019 1.00 10.46 89 LEU B C 1
ATOM 1580 O O . LEU B 1 89 ? 3.235 4.389 3.726 1.00 10.44 89 LEU B O 1
ATOM 1585 N N . PHE B 1 90 ? 1.197 4.722 4.594 1.00 9.87 90 PHE B N 1
ATOM 1586 C CA . PHE B 1 90 ? 0.936 3.297 4.752 1.00 10.45 90 PHE B CA 1
ATOM 1587 C C . PHE B 1 90 ? 0.583 2.704 3.389 1.00 10.52 90 PHE B C 1
ATOM 1588 O O . PHE B 1 90 ? -0.471 3.008 2.820 1.00 11.75 90 PHE B O 1
ATOM 1596 N N . SER B 1 91 ? 1.485 1.884 2.866 1.00 10.70 91 SER B N 1
ATOM 1597 C CA . SER B 1 91 ? 1.385 1.340 1.520 1.00 10.65 91 SER B CA 1
ATOM 1598 C C . SER B 1 91 ? 2.235 0.080 1.424 1.00 11.34 91 SER B C 1
ATOM 1599 O O . SER B 1 91 ? 3.253 -0.031 2.124 1.00 11.52 91 SER B O 1
ATOM 1602 N N . ASN B 1 92 ? 1.829 -0.844 0.549 1.00 12.35 92 ASN B N 1
ATOM 1603 C CA . ASN B 1 92 ? 2.595 -2.062 0.268 1.00 13.26 92 ASN B CA 1
ATOM 1604 C C . ASN B 1 92 ? 3.290 -2.048 -1.095 1.00 15.76 92 ASN B C 1
ATOM 1605 O O . ASN B 1 92 ? 3.699 -3.106 -1.590 1.00 15.75 92 ASN B O 1
ATOM 1610 N N . CYS B 1 93 ? 3.427 -0.875 -1.707 1.00 13.20 93 CYS B N 1
ATOM 1611 C CA . CYS B 1 93 ? 4.001 -0.801 -3.051 1.00 13.94 93 CYS B CA 1
ATOM 1612 C C . CYS B 1 93 ? 5.461 -1.256 -3.086 1.00 13.39 93 CYS B C 1
ATOM 1613 O O . CYS B 1 93 ? 6.121 -1.354 -2.051 1.00 13.77 93 CYS B O 1
ATOM 1616 N N . ASN B 1 94 ? 5.954 -1.550 -4.284 1.00 15.11 94 ASN B N 1
ATOM 1617 C CA . ASN B 1 94 ? 7.362 -1.881 -4.454 1.00 16.04 94 ASN B CA 1
ATOM 1618 C C . ASN B 1 94 ? 8.256 -0.720 -4.040 1.00 14.42 94 ASN B C 1
ATOM 1619 O O . ASN B 1 94 ? 7.840 0.448 -4.059 1.00 14.23 94 ASN B O 1
ATOM 1624 N N . TYR B 1 95 ? 9.491 -1.039 -3.681 1.00 13.44 95 TYR B N 1
ATOM 1625 C CA . TYR B 1 95 ? 10.367 -0.059 -3.068 1.00 12.80 95 TYR B CA 1
ATOM 1626 C C . TYR B 1 95 ? 11.833 -0.374 -3.260 1.00 13.60 95 TYR B C 1
ATOM 1627 O O . TYR B 1 95 ? 12.198 -1.492 -3.631 1.00 13.84 95 TYR B O 1
ATOM 1636 N N . PHE B 1 96 ? 12.674 0.620 -2.996 1.00 12.35 96 PHE B N 1
ATOM 1637 C CA . PHE B 1 96 ? 14.082 0.374 -2.704 1.00 13.10 96 PHE B CA 1
ATOM 1638 C C . PHE B 1 96 ? 14.379 1.047 -1.364 1.00 13.48 96 PHE B C 1
ATOM 1639 O O . PHE B 1 96 ? 13.607 1.888 -0.913 1.00 13.46 96 PHE B O 1
ATOM 1647 N N . LEU B 1 97 ? 15.480 0.673 -0.723 1.00 12.64 97 LEU B N 1
ATOM 1648 C CA . LEU B 1 97 ? 15.785 1.164 0.619 1.00 11.90 97 LEU B CA 1
ATOM 1649 C C . LEU B 1 97 ? 16.863 2.236 0.657 1.00 12.36 97 LEU B C 1
ATOM 1650 O O . LEU B 1 97 ? 17.899 2.124 -0.001 1.00 14.16 97 LEU B O 1
ATOM 1655 N N . GLU B 1 98 ? 16.622 3.256 1.468 1.00 12.07 98 GLU B N 1
ATOM 1656 C CA . GLU B 1 98 ? 17.579 4.323 1.721 1.00 12.26 98 GLU B CA 1
ATOM 1657 C C . GLU B 1 98 ? 17.466 4.716 3.174 1.00 13.75 98 GLU B C 1
ATOM 1658 O O . GLU B 1 98 ? 16.388 4.628 3.765 1.00 14.98 98 GLU B O 1
ATOM 1664 N N . GLU B 1 99 ? 18.553 5.204 3.743 1.00 15.68 99 GLU B N 1
ATOM 1665 C CA . GLU B 1 99 ? 18.524 5.688 5.110 1.00 15.72 99 GLU B CA 1
ATOM 1666 C C . GLU B 1 99 ? 18.399 7.210 5.144 1.00 16.34 99 GLU B C 1
ATOM 1667 O O . GLU B 1 99 ? 19.106 7.924 4.423 1.00 16.04 99 GLU B O 1
ATOM 1673 N N . LEU B 1 100 ? 17.479 7.704 5.966 1.00 16.13 100 LEU B N 1
ATOM 1674 C CA . LEU B 1 100 ? 17.321 9.137 6.179 1.00 15.59 100 LEU B CA 1
ATOM 1675 C C . LEU B 1 100 ? 17.500 9.465 7.646 1.00 16.22 100 LEU B C 1
ATOM 1676 O O . LEU B 1 100 ? 17.092 8.702 8.526 1.00 17.42 100 LEU B O 1
ATOM 1681 N N . GLU B 1 101 ? 18.137 10.597 7.902 1.00 15.64 101 GLU B N 1
ATOM 1682 C CA . GLU B 1 101 ? 18.160 11.196 9.225 1.00 16.29 101 GLU B CA 1
ATOM 1683 C C . GLU B 1 101 ? 16.885 12.016 9.326 1.00 15.44 101 GLU B C 1
ATOM 1684 O O . GLU B 1 101 ? 16.691 12.935 8.538 1.00 16.84 101 GLU B O 1
ATOM 1690 N N . LEU B 1 102 ? 16.018 11.671 10.270 1.00 13.26 102 LEU B N 1
ATOM 1691 C CA . LEU B 1 102 ? 14.691 12.277 10.395 1.00 15.50 102 LEU B CA 1
ATOM 1692 C C . LEU B 1 102 ? 14.383 12.658 11.832 1.00 15.05 102 LEU B C 1
ATOM 1693 O O . LEU B 1 102 ? 14.437 11.802 12.717 1.00 16.72 102 LEU B O 1
ATOM 1698 N N . THR B 1 103 ? 14.015 13.913 12.068 1.00 12.36 103 THR B N 1
ATOM 1699 C CA . THR B 1 103 ? 13.464 14.293 13.366 1.00 12.20 103 THR B CA 1
ATOM 1700 C C . THR B 1 103 ? 11.950 14.223 13.314 1.00 10.35 103 THR B C 1
ATOM 1701 O O . THR B 1 103 ? 11.339 14.937 12.526 1.00 11.31 103 THR B O 1
ATOM 1705 N N . PHE B 1 104 ? 11.357 13.381 14.155 1.00 11.47 104 PHE B N 1
ATOM 1706 C CA . PHE B 1 104 ? 9.907 13.299 14.268 1.00 9.98 104 PHE B CA 1
ATOM 1707 C C . PHE B 1 104 ? 9.419 14.204 15.381 1.00 10.70 104 PHE B C 1
ATOM 1708 O O . PHE B 1 104 ? 9.951 14.187 16.494 1.00 13.72 104 PHE B O 1
ATOM 1716 N N . GLY B 1 105 ? 8.389 14.983 15.098 1.00 10.20 105 GLY B N 1
ATOM 1717 C CA . GLY B 1 105 ? 7.845 15.856 16.116 1.00 11.62 105 GLY B CA 1
ATOM 1718 C C . GLY B 1 105 ? 6.406 16.197 15.838 1.00 10.88 105 GLY B C 1
ATOM 1719 O O . GLY B 1 105 ? 5.749 15.528 15.035 1.00 11.99 105 GLY B O 1
ATOM 1720 N N . ARG B 1 106 ? 5.928 17.241 16.505 1.00 12.02 106 ARG B N 1
ATOM 1721 C CA . ARG B 1 106 ? 4.552 17.684 16.398 1.00 11.64 106 ARG B CA 1
ATOM 1722 C C . ARG B 1 106 ? 4.499 19.143 15.956 1.00 11.58 106 ARG B C 1
ATOM 1723 O O . ARG B 1 106 ? 5.251 19.978 16.470 1.00 12.57 106 ARG B O 1
ATOM 1731 N N . ARG B 1 107 ? 3.596 19.447 15.029 1.00 12.77 107 ARG B N 1
ATOM 1732 C CA . ARG B 1 107 ? 3.392 20.816 14.563 1.00 14.97 107 ARG B CA 1
ATOM 1733 C C . ARG B 1 107 ? 1.946 21.262 14.652 1.00 15.82 107 ARG B C 1
ATOM 1734 O O . ARG B 1 107 ? 1.683 22.452 14.796 1.00 16.73 107 ARG B O 1
ATOM 1742 N N . GLY B 1 108 ? 0.997 20.335 14.551 1.00 15.65 108 GLY B N 1
ATOM 1743 C CA . GLY B 1 108 ? -0.396 20.727 14.398 1.00 18.99 108 GLY B CA 1
ATOM 1744 C C . GLY B 1 108 ? -1.075 21.294 15.632 1.00 17.78 108 GLY B C 1
ATOM 1745 O O . GLY B 1 108 ? -0.733 20.949 16.759 1.00 18.56 108 GLY B O 1
ATOM 1746 N N . GLY B 1 109 ? -2.052 22.176 15.412 1.00 17.14 109 GLY B N 1
ATOM 1747 C CA . GLY B 1 109 ? -2.948 22.604 16.469 1.00 16.84 109 GLY B CA 1
ATOM 1748 C C . GLY B 1 109 ? -2.339 23.464 17.558 1.00 15.51 109 GLY B C 1
ATOM 1749 O O . GLY B 1 109 ? -2.772 23.417 18.708 1.00 18.21 109 GLY B O 1
ATOM 1750 N N . LEU B 1 110 ? -1.339 24.265 17.204 1.00 15.12 110 LEU B N 1
ATOM 1751 C CA . LEU B 1 110 ? -0.715 25.172 18.167 1.00 17.52 110 LEU B CA 1
ATOM 1752 C C . LEU B 1 110 ? -1.128 26.633 17.985 1.00 17.09 110 LEU B C 1
ATOM 1753 O O . LEU B 1 110 ? -0.735 27.498 18.772 1.00 18.53 110 LEU B O 1
ATOM 1758 N N . GLU B 1 111 ? -1.891 26.926 16.939 1.00 14.46 111 GLU B N 1
ATOM 1759 C CA . GLU B 1 111 ? -2.269 28.310 16.654 1.00 15.33 111 GLU B CA 1
ATOM 1760 C C . GLU B 1 111 ? -3.786 28.501 16.618 1.00 14.02 111 GLU B C 1
ATOM 1761 O O . GLU B 1 111 ? -4.474 27.837 15.844 1.00 16.24 111 GLU B O 1
ATOM 1767 N N . HIS B 1 112 ? -4.303 29.395 17.456 1.00 13.40 112 HIS B N 1
ATOM 1768 C CA . HIS B 1 112 ? -5.735 29.731 17.436 1.00 13.50 112 HIS B CA 1
ATOM 1769 C C . HIS B 1 112 ? -6.072 30.768 16.383 1.00 16.45 112 HIS B C 1
ATOM 1770 O O . HIS B 1 112 ? -7.194 30.787 15.865 1.00 17.47 112 HIS B O 1
ATOM 1777 N N . HIS B 1 113 ? -5.127 31.661 16.110 1.00 16.14 113 HIS B N 1
ATOM 1778 C CA . HIS B 1 113 ? -5.344 32.754 15.170 1.00 16.58 113 HIS B CA 1
ATOM 1779 C C . HIS B 1 113 ? -4.700 32.425 13.831 1.00 19.69 113 HIS B C 1
ATOM 1780 O O . HIS B 1 113 ? -3.833 31.555 13.750 1.00 22.27 113 HIS B O 1
ATOM 1787 N N . HIS B 1 114 ? -5.101 33.134 12.783 1.00 22.73 114 HIS B N 1
ATOM 1788 C CA . HIS B 1 114 ? -4.498 32.917 11.474 1.00 25.08 114 HIS B CA 1
ATOM 1789 C C . HIS B 1 114 ? -3.298 33.835 11.264 1.00 23.73 114 HIS B C 1
ATOM 1790 O O . HIS B 1 114 ? -3.304 34.996 11.682 1.00 26.61 114 HIS B O 1
ATOM 1797 N N . HIS B 1 115 ? -2.268 33.306 10.612 1.00 25.50 115 HIS B N 1
ATOM 1798 C CA . HIS B 1 115 ? -1.038 34.053 10.383 1.00 25.78 115 HIS B CA 1
ATOM 1799 C C . HIS B 1 115 ? -0.453 33.777 9.012 1.00 29.96 115 HIS B C 1
ATOM 1800 O O . HIS B 1 115 ? -0.607 32.681 8.466 1.00 30.36 115 HIS B O 1
ATOM 1807 N N . HIS B 1 116 ? 0.222 34.778 8.462 1.00 30.74 116 HIS B N 1
ATOM 1808 C CA . HIS B 1 116 ? 1.111 34.552 7.336 1.00 31.42 116 HIS B CA 1
ATOM 1809 C C . HIS B 1 116 ? 2.459 34.098 7.873 1.00 28.98 116 HIS B C 1
ATOM 1810 O O . HIS B 1 116 ? 3.123 34.835 8.604 1.00 30.53 116 HIS B O 1
ATOM 1817 N N . HIS B 1 117 ? 2.862 32.886 7.514 1.00 27.97 117 HIS B N 1
ATOM 1818 C CA . HIS B 1 117 ? 4.135 32.356 7.977 1.00 27.65 117 HIS B CA 1
ATOM 1819 C C . HIS B 1 117 ? 5.249 32.683 6.992 1.00 31.19 117 HIS B C 1
ATOM 1820 O O . HIS B 1 117 ? 5.131 32.427 5.794 1.00 30.92 117 HIS B O 1
ATOM 1827 N N . HIS B 1 118 ? 6.324 33.267 7.510 1.00 29.89 118 HIS B N 1
ATOM 1828 C CA . HIS B 1 118 ? 7.471 33.635 6.689 1.00 31.56 118 HIS B CA 1
ATOM 1829 C C . HIS B 1 118 ? 8.464 32.486 6.600 1.00 35.30 118 HIS B C 1
ATOM 1830 O O . HIS B 1 118 ? 9.283 32.298 7.498 1.00 35.56 118 HIS B O 1
#